Protein AF-A0A933XN45-F1 (afdb_monomer)

Secondary structure (DSSP, 8-state):
------------PPPPPPS-PBPTTSEEEEPPEEEEE--SSGGGPSPEEEEE--EEEESSPPBHHHHHHHHHHH-PPPPTTTTS-GGGT-STTSTTSBP-S--HHHHHHHHHHTT-BPPPHHHHHHHHHTT--S-SBTTBSS--TTTSB-S-SSPPPTT-S---TTS---SSBSSEEEEEEEP-TTGGGG--SBS----S--SSEEEES--TT--TGGGSTT--EEE-TT---TTEEE--EEEPPP-

Structure (mmCIF, N/CA/C/O backbone):
data_AF-A0A933XN45-F1
#
_entry.id   AF-A0A933XN45-F1
#
loop_
_atom_site.group_PDB
_atom_site.id
_atom_site.type_symbol
_atom_site.label_atom_id
_atom_site.label_alt_id
_atom_site.label_comp_id
_atom_site.label_asym_id
_atom_site.label_entity_id
_atom_site.label_seq_id
_atom_site.pdbx_PDB_ins_code
_atom_site.Cartn_x
_atom_site.Cartn_y
_atom_site.Cartn_z
_atom_site.occupancy
_atom_site.B_iso_or_equiv
_atom_site.auth_seq_id
_atom_site.auth_comp_id
_atom_site.auth_asym_id
_atom_site.auth_atom_id
_atom_site.pdbx_PDB_model_num
ATOM 1 N N . MET A 1 1 ? 6.373 -49.291 -51.849 1.00 47.97 1 MET A N 1
ATOM 2 C CA . MET A 1 1 ? 6.870 -48.775 -50.559 1.00 47.97 1 MET A CA 1
ATOM 3 C C . MET A 1 1 ? 7.052 -47.271 -50.688 1.00 47.97 1 MET A C 1
ATOM 5 O O . MET A 1 1 ? 8.116 -46.858 -51.111 1.00 47.97 1 MET A O 1
ATOM 9 N N . VAL A 1 2 ? 6.017 -46.476 -50.400 1.00 35.78 2 VAL A N 1
ATOM 10 C CA . VAL A 1 2 ? 6.142 -45.046 -50.056 1.00 35.78 2 VAL A CA 1
ATOM 11 C C . VAL A 1 2 ? 5.001 -44.717 -49.090 1.00 35.78 2 VAL A C 1
ATOM 13 O O . VAL A 1 2 ? 3.875 -45.170 -49.285 1.00 35.78 2 VAL A O 1
ATOM 16 N N . LEU A 1 3 ? 5.379 -44.044 -48.008 1.00 35.59 3 LEU A N 1
ATOM 17 C CA . LEU A 1 3 ? 4.705 -43.879 -46.725 1.00 35.59 3 LEU A CA 1
ATOM 18 C C . LEU A 1 3 ? 3.414 -43.048 -46.772 1.00 35.59 3 LEU A C 1
ATOM 20 O O . LEU A 1 3 ? 3.329 -42.046 -47.476 1.00 35.59 3 LEU A O 1
ATOM 24 N N . ALA A 1 4 ? 2.472 -43.420 -45.902 1.00 39.50 4 ALA A N 1
ATOM 25 C CA . ALA A 1 4 ? 1.422 -42.542 -45.402 1.00 39.50 4 ALA A CA 1
ATOM 26 C C . ALA A 1 4 ? 2.029 -41.506 -44.438 1.00 39.50 4 ALA A C 1
ATOM 28 O O . ALA A 1 4 ? 2.717 -41.887 -43.491 1.00 39.50 4 ALA A O 1
ATOM 29 N N . LEU A 1 5 ? 1.765 -40.215 -44.660 1.00 41.75 5 LEU A N 1
ATOM 30 C CA . LEU A 1 5 ? 1.941 -39.176 -43.644 1.00 41.75 5 LEU A CA 1
ATOM 31 C C . LEU A 1 5 ? 0.569 -38.818 -43.076 1.00 41.75 5 LEU A C 1
ATOM 33 O O . LEU A 1 5 ? -0.273 -38.243 -43.762 1.00 41.75 5 LEU A O 1
ATOM 37 N N . VAL A 1 6 ? 0.374 -39.170 -41.810 1.00 42.72 6 VAL A N 1
ATOM 38 C CA . VAL A 1 6 ? -0.664 -38.614 -40.946 1.00 42.72 6 VAL A CA 1
ATOM 39 C C . VAL A 1 6 ? -0.036 -37.376 -40.310 1.00 42.72 6 VAL A C 1
ATOM 41 O O . VAL A 1 6 ? 0.941 -37.503 -39.578 1.00 42.72 6 VAL A O 1
ATOM 44 N N . ALA A 1 7 ? -0.524 -36.183 -40.645 1.00 41.03 7 ALA A N 1
ATOM 45 C CA . ALA A 1 7 ? -0.139 -34.962 -39.946 1.00 41.03 7 ALA A CA 1
ATOM 46 C C . ALA A 1 7 ? -1.149 -34.729 -38.820 1.00 41.03 7 ALA A C 1
ATOM 48 O O . ALA A 1 7 ? -2.327 -34.469 -39.067 1.00 41.03 7 ALA A O 1
ATOM 49 N N . GLU A 1 8 ? -0.673 -34.916 -37.594 1.00 39.22 8 GLU A N 1
ATOM 50 C CA . GLU A 1 8 ? -1.413 -34.732 -36.354 1.00 39.22 8 GLU A CA 1
ATOM 51 C C . GLU A 1 8 ? -1.796 -33.263 -36.144 1.00 39.22 8 GLU A C 1
ATOM 53 O O . GLU A 1 8 ? -1.083 -32.335 -36.534 1.00 39.22 8 GLU A O 1
ATOM 58 N N . GLY A 1 9 ? -2.975 -33.080 -35.547 1.00 36.25 9 GLY A N 1
ATOM 59 C CA . GLY A 1 9 ? -3.596 -31.795 -35.278 1.00 36.25 9 GLY A CA 1
ATOM 60 C C . GLY A 1 9 ? -2.736 -30.879 -34.414 1.00 36.25 9 GLY A C 1
ATOM 61 O O . GLY A 1 9 ? -2.150 -31.275 -33.409 1.00 36.25 9 GLY A O 1
ATOM 62 N N . ILE A 1 10 ? -2.721 -29.613 -34.807 1.00 42.31 10 ILE A N 1
ATOM 63 C CA . ILE A 1 10 ? -2.179 -28.509 -34.029 1.00 42.31 10 ILE A CA 1
ATOM 64 C C . ILE A 1 10 ? -3.151 -28.296 -32.863 1.00 42.31 10 ILE A C 1
ATOM 66 O O . ILE A 1 10 ? -4.265 -27.813 -33.065 1.00 42.31 10 ILE A O 1
ATOM 70 N N . SER A 1 11 ? -2.761 -28.729 -31.663 1.00 41.41 11 SER A N 1
ATOM 71 C CA . SER A 1 11 ? -3.516 -28.475 -30.435 1.00 41.41 11 SER A CA 1
ATOM 72 C C . SER A 1 11 ? -3.586 -26.966 -30.203 1.00 41.41 11 SER A C 1
ATOM 74 O O . SER A 1 11 ? -2.558 -26.309 -30.022 1.00 41.41 11 SER A O 1
ATOM 76 N N . SER A 1 12 ? -4.793 -26.405 -30.267 1.00 42.50 12 SER A N 1
ATOM 77 C CA . SER A 1 12 ? -5.061 -25.026 -29.875 1.00 42.50 12 SER A CA 1
ATOM 78 C C . SER A 1 12 ? -4.770 -24.885 -28.386 1.00 42.50 12 SER A C 1
ATOM 80 O O . SER A 1 12 ? -5.439 -25.517 -27.572 1.00 42.50 12 SER A O 1
ATOM 82 N N . ALA A 1 13 ? -3.774 -24.074 -28.035 1.00 45.69 13 ALA A N 1
ATOM 83 C CA . ALA A 1 13 ? -3.577 -23.641 -26.659 1.00 45.69 13 ALA A CA 1
ATOM 84 C C . ALA A 1 13 ? -4.872 -22.995 -26.144 1.00 45.69 13 ALA A C 1
ATOM 86 O O . ALA A 1 13 ? -5.459 -22.155 -26.835 1.00 45.69 13 ALA A O 1
ATOM 87 N N . ASP A 1 14 ? -5.313 -23.411 -24.958 1.00 38.59 14 ASP A N 1
ATOM 88 C CA . ASP A 1 14 ? -6.485 -22.843 -24.301 1.00 38.59 14 ASP A CA 1
ATOM 89 C C . ASP A 1 14 ? -6.323 -21.321 -24.137 1.00 38.59 14 ASP A C 1
ATOM 91 O O . ASP A 1 14 ? -5.230 -20.842 -23.806 1.00 38.59 14 ASP A O 1
ATOM 95 N N . PRO A 1 15 ? -7.385 -20.530 -24.367 1.00 37.66 15 PRO A N 1
ATOM 96 C CA . PRO A 1 15 ? -7.328 -19.096 -24.148 1.00 37.66 15 PRO A CA 1
ATOM 97 C C . PRO A 1 15 ? -7.081 -18.809 -22.663 1.00 37.66 15 PRO A C 1
ATOM 99 O O . PRO A 1 15 ? -7.734 -19.376 -21.786 1.00 37.66 15 PRO A O 1
ATOM 102 N N . ALA A 1 16 ? -6.143 -17.900 -22.386 1.00 44.34 16 ALA A N 1
ATOM 103 C CA . ALA A 1 16 ? -5.908 -17.387 -21.043 1.00 44.34 16 ALA A CA 1
ATOM 104 C C . ALA A 1 16 ? -7.229 -16.871 -20.428 1.00 44.34 16 ALA A C 1
ATOM 106 O O . ALA A 1 16 ? -8.010 -16.215 -21.129 1.00 44.34 16 ALA A O 1
ATOM 107 N N . PRO A 1 17 ? -7.502 -17.145 -19.139 1.00 38.16 17 PRO A N 1
ATOM 108 C CA . PRO A 1 17 ? -8.732 -16.703 -18.494 1.00 38.16 17 PRO A CA 1
ATOM 109 C C . PRO A 1 17 ? -8.836 -15.170 -18.511 1.00 38.16 17 PRO A C 1
ATOM 111 O O . PRO A 1 17 ? -7.877 -14.461 -18.204 1.00 38.16 17 PRO A O 1
ATOM 114 N N . SER A 1 18 ? -10.011 -14.661 -18.890 1.00 37.66 18 SER A N 1
ATOM 115 C CA . SER A 1 18 ? -10.322 -13.227 -18.935 1.00 37.66 18 SER A CA 1
ATOM 116 C C . SER A 1 18 ? -10.196 -12.572 -17.548 1.00 37.66 18 SER A C 1
ATOM 118 O O . SER A 1 18 ? -10.536 -13.209 -16.547 1.00 37.66 18 SER A O 1
ATOM 120 N N . PRO A 1 19 ? -9.737 -11.308 -17.446 1.00 46.94 19 PRO A N 1
ATOM 121 C CA . PRO A 1 19 ? -9.491 -10.690 -16.154 1.00 46.94 19 PRO A CA 1
ATOM 122 C C . PRO A 1 19 ? -10.791 -10.245 -15.468 1.00 46.94 19 PRO A C 1
ATOM 124 O O . PRO A 1 19 ? -11.635 -9.580 -16.062 1.00 46.94 19 PRO A O 1
ATOM 127 N N . SER A 1 20 ? -10.855 -10.551 -14.169 1.00 48.59 20 SER A N 1
ATOM 128 C CA . SER A 1 20 ? -11.618 -9.848 -13.132 1.00 48.59 20 SER A CA 1
ATOM 129 C C . SER A 1 20 ? -13.150 -9.966 -13.173 1.00 48.59 20 SER A C 1
ATOM 131 O O . SER A 1 20 ? -13.871 -9.065 -13.601 1.00 48.59 20 SER A O 1
ATOM 133 N N . THR A 1 21 ? -13.671 -11.049 -12.585 1.00 46.72 21 THR A N 1
ATOM 134 C CA . THR A 1 21 ? -14.994 -10.979 -11.940 1.00 46.72 21 THR A CA 1
ATOM 135 C C . THR A 1 21 ? -14.755 -10.432 -10.536 1.00 46.72 21 THR A C 1
ATOM 137 O O . THR A 1 21 ? -14.016 -11.050 -9.769 1.00 46.72 21 THR A O 1
ATOM 140 N N . ALA A 1 22 ? -15.331 -9.277 -10.193 1.00 52.19 22 ALA A N 1
ATOM 141 C CA . ALA A 1 22 ? -15.337 -8.821 -8.807 1.00 52.19 22 ALA A CA 1
ATOM 142 C C . ALA A 1 22 ? -16.003 -9.910 -7.956 1.00 52.19 22 ALA A C 1
ATOM 144 O O . ALA A 1 22 ? -17.148 -10.288 -8.218 1.00 52.19 22 ALA A O 1
ATOM 145 N N . ALA A 1 23 ? -15.290 -10.434 -6.963 1.00 54.56 23 ALA A N 1
ATOM 146 C CA . ALA A 1 23 ? -15.935 -11.258 -5.959 1.00 54.56 23 ALA A CA 1
ATOM 147 C C . ALA A 1 23 ? -16.938 -10.367 -5.203 1.00 54.56 23 ALA A C 1
ATOM 149 O O . ALA A 1 23 ? -16.703 -9.170 -5.012 1.00 54.56 23 ALA A O 1
ATOM 150 N N . GLY A 1 24 ? -18.081 -10.928 -4.797 1.00 58.34 24 GLY A N 1
ATOM 151 C CA . GLY A 1 24 ? -19.153 -10.186 -4.112 1.00 58.34 24 GLY A CA 1
ATOM 152 C C . GLY A 1 24 ? -18.743 -9.524 -2.784 1.00 58.34 24 GLY A C 1
ATOM 153 O O . GLY A 1 24 ? -19.566 -8.860 -2.166 1.00 58.34 24 GLY A O 1
ATOM 154 N N . ASP A 1 25 ? -17.489 -9.687 -2.356 1.00 79.06 25 ASP A N 1
ATOM 155 C CA . ASP A 1 25 ? -16.874 -9.135 -1.148 1.00 79.06 25 ASP A CA 1
ATOM 156 C C . ASP A 1 25 ? -15.926 -7.943 -1.408 1.00 79.06 25 ASP A C 1
ATOM 158 O O . ASP A 1 25 ? -15.218 -7.510 -0.499 1.00 79.06 25 ASP A O 1
ATOM 162 N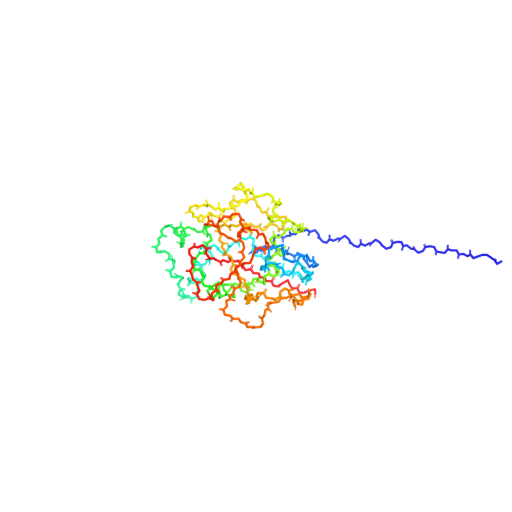 N . GLY A 1 26 ? -15.904 -7.394 -2.629 1.00 91.75 26 GLY A N 1
ATOM 163 C CA . GLY A 1 26 ? -15.104 -6.207 -2.957 1.00 91.75 26 GLY A CA 1
ATOM 164 C C . GLY A 1 26 ? -13.636 -6.492 -3.289 1.00 91.75 26 GLY A C 1
ATOM 165 O O . GLY A 1 26 ? -12.844 -5.550 -3.370 1.00 91.75 26 GLY A O 1
ATOM 166 N N . MET A 1 27 ? -13.277 -7.757 -3.525 1.00 97.12 27 MET A N 1
ATOM 167 C CA . MET A 1 27 ? -11.960 -8.159 -4.021 1.00 97.12 27 MET A CA 1
ATOM 168 C C . MET A 1 27 ? -11.969 -8.423 -5.533 1.00 97.12 27 MET A C 1
ATOM 170 O O . MET A 1 27 ? -13.006 -8.715 -6.135 1.00 97.12 27 MET A O 1
ATOM 174 N N . VAL A 1 28 ? -10.795 -8.352 -6.152 1.00 96.81 28 VAL A N 1
ATOM 175 C CA . VAL A 1 28 ? -10.556 -8.746 -7.547 1.00 96.81 28 VAL A CA 1
ATOM 176 C C . VAL A 1 28 ? -9.603 -9.926 -7.611 1.00 96.81 28 VAL A C 1
ATOM 178 O O . VAL A 1 28 ? -8.654 -10.009 -6.833 1.00 96.81 28 VAL A O 1
ATOM 181 N N . LEU A 1 29 ? -9.869 -10.843 -8.542 1.00 96.88 29 LEU A N 1
ATOM 182 C CA . LEU A 1 29 ? -8.984 -11.963 -8.837 1.00 96.88 29 LEU A CA 1
ATOM 183 C C . LEU A 1 29 ? -7.776 -11.473 -9.641 1.00 96.88 29 LEU A C 1
ATOM 185 O O . LEU A 1 29 ? -7.928 -10.993 -10.765 1.00 96.88 29 LEU A O 1
ATOM 189 N N . ILE A 1 30 ? -6.584 -11.661 -9.084 1.00 97.81 30 ILE A N 1
ATOM 190 C CA . ILE A 1 30 ? -5.313 -11.498 -9.780 1.00 97.81 30 ILE A CA 1
ATOM 191 C C . ILE A 1 30 ? -4.918 -12.866 -10.345 1.00 97.81 30 ILE A C 1
ATOM 193 O O . ILE A 1 30 ? -4.791 -13.827 -9.578 1.00 97.81 30 ILE A O 1
ATOM 197 N N . PRO A 1 31 ? -4.751 -12.997 -11.672 1.00 96.88 31 PRO A N 1
ATOM 198 C CA . PRO A 1 31 ? -4.492 -14.290 -12.290 1.00 96.88 31 PRO A CA 1
ATOM 199 C C . PRO A 1 31 ? -3.123 -14.844 -11.883 1.00 96.88 31 PRO A C 1
ATOM 201 O O . PRO A 1 31 ? -2.155 -14.094 -11.715 1.00 96.88 31 PRO A O 1
ATOM 204 N N . ALA A 1 32 ? -3.028 -16.172 -11.785 1.00 97.81 32 ALA A N 1
ATOM 205 C CA . ALA A 1 32 ? -1.753 -16.864 -11.627 1.00 97.81 32 ALA A CA 1
ATOM 206 C C . ALA A 1 32 ? -0.814 -16.554 -12.803 1.00 97.81 32 ALA A C 1
ATOM 208 O O . ALA A 1 32 ? -1.255 -16.203 -13.898 1.00 97.81 32 ALA A O 1
ATOM 209 N N . GLY A 1 33 ? 0.490 -16.689 -12.585 1.00 97.38 33 GLY A N 1
ATOM 210 C CA . GLY A 1 33 ? 1.485 -16.603 -13.649 1.00 97.38 33 GLY A CA 1
ATOM 211 C C . GLY A 1 33 ? 2.687 -15.727 -13.316 1.00 97.38 33 GLY A C 1
ATOM 212 O O . GLY A 1 33 ? 2.742 -15.119 -12.237 1.00 97.38 33 GLY A O 1
ATOM 213 N N . PRO A 1 34 ? 3.656 -15.680 -14.242 1.00 97.88 34 PRO A N 1
ATOM 214 C CA . PRO A 1 34 ? 4.881 -14.924 -14.070 1.00 97.88 34 PRO A CA 1
ATOM 215 C C . PRO A 1 34 ? 4.635 -13.416 -14.154 1.00 97.88 34 PRO A C 1
ATOM 217 O O . PRO A 1 34 ? 3.718 -12.970 -14.843 1.00 97.88 34 PRO A O 1
ATOM 220 N N . PHE A 1 35 ? 5.501 -12.649 -13.505 1.00 98.06 35 PHE A N 1
ATOM 221 C CA . PHE A 1 35 ? 5.755 -11.259 -13.834 1.00 98.06 35 PHE A CA 1
ATOM 222 C C . PHE A 1 35 ? 7.219 -10.879 -13.566 1.00 98.06 35 PHE A C 1
ATOM 224 O O . PHE A 1 35 ? 7.926 -11.569 -12.822 1.00 98.06 35 PHE A O 1
ATOM 231 N N . LEU A 1 36 ? 7.681 -9.785 -14.169 1.00 97.69 36 LEU A N 1
ATOM 232 C CA . LEU A 1 36 ? 8.973 -9.180 -13.841 1.00 97.69 36 LEU A CA 1
ATOM 233 C C . LEU A 1 36 ? 8.833 -8.218 -12.647 1.00 97.69 36 LEU A C 1
ATOM 235 O O . LEU A 1 36 ? 8.247 -7.140 -12.778 1.00 97.69 36 LEU A O 1
ATOM 239 N N . MET A 1 37 ? 9.386 -8.607 -11.496 1.00 97.94 37 MET A N 1
ATOM 240 C CA . MET A 1 37 ? 9.390 -7.819 -10.261 1.00 97.94 37 MET A CA 1
ATOM 241 C C . MET A 1 37 ? 10.622 -6.916 -10.180 1.00 97.94 37 MET A C 1
ATOM 243 O O . MET A 1 37 ? 11.711 -7.316 -10.595 1.00 97.94 37 MET A O 1
ATOM 247 N N . GLY A 1 38 ? 10.459 -5.722 -9.614 1.00 97.19 38 GLY A N 1
ATOM 248 C CA . GLY A 1 38 ? 11.521 -4.749 -9.380 1.00 97.19 38 GLY A CA 1
ATOM 249 C C . GLY A 1 38 ? 11.645 -3.663 -10.451 1.00 97.19 38 GLY A C 1
ATOM 250 O O . GLY A 1 38 ? 10.791 -3.482 -11.326 1.00 97.19 38 GLY A O 1
ATOM 251 N N . GLY A 1 39 ? 12.729 -2.900 -10.355 1.00 94.69 39 GLY A N 1
ATOM 252 C CA . GLY A 1 39 ? 12.969 -1.691 -11.134 1.00 94.69 39 GLY A CA 1
ATOM 253 C C . GLY A 1 39 ? 14.454 -1.386 -11.293 1.00 94.69 39 GLY A C 1
ATOM 254 O O . GLY A 1 39 ? 15.317 -2.223 -11.029 1.00 94.69 39 GLY A O 1
ATOM 255 N N . ASP A 1 40 ? 14.754 -0.182 -11.774 1.00 90.38 40 ASP A N 1
ATOM 256 C CA . ASP A 1 40 ? 16.120 0.197 -12.157 1.00 90.38 40 ASP A CA 1
ATOM 257 C C . ASP A 1 40 ? 16.838 1.044 -11.101 1.00 90.38 40 ASP A C 1
ATOM 259 O O . ASP A 1 40 ? 17.989 1.422 -11.322 1.00 90.38 40 ASP A O 1
ATOM 263 N N . PHE A 1 41 ? 16.197 1.314 -9.964 1.00 92.06 41 PHE A N 1
ATOM 264 C CA . PHE A 1 41 ? 16.772 2.046 -8.831 1.00 92.06 41 PHE A CA 1
ATOM 265 C C . PHE A 1 41 ? 17.320 1.083 -7.776 1.00 92.06 41 PHE A C 1
ATOM 267 O O . PHE A 1 41 ? 16.878 -0.058 -7.705 1.00 92.06 41 PHE A O 1
ATOM 274 N N . ASP A 1 42 ? 18.279 1.538 -6.968 1.00 88.69 42 ASP A N 1
ATOM 275 C CA . ASP A 1 42 ? 19.128 0.669 -6.137 1.00 88.69 42 ASP A CA 1
ATOM 276 C C . ASP A 1 42 ? 18.349 -0.346 -5.282 1.00 88.69 42 ASP A C 1
ATOM 278 O O . ASP A 1 42 ? 18.616 -1.539 -5.381 1.00 88.69 42 ASP A O 1
ATOM 282 N N . GLU A 1 43 ? 17.333 0.087 -4.531 1.00 91.19 43 GLU A N 1
ATOM 283 C CA . GLU A 1 43 ? 16.540 -0.810 -3.666 1.00 91.19 43 GLU A CA 1
ATOM 284 C C . GLU A 1 43 ? 15.559 -1.713 -4.436 1.00 91.19 43 GLU A C 1
ATOM 286 O O . GLU A 1 43 ? 15.040 -2.692 -3.899 1.00 91.19 43 GLU A O 1
ATOM 291 N N . GLU A 1 44 ? 15.289 -1.389 -5.700 1.00 95.06 44 GLU A N 1
ATOM 292 C CA . GLU A 1 44 ? 14.353 -2.095 -6.583 1.00 95.06 44 GLU A CA 1
ATOM 293 C C . GLU A 1 44 ? 15.055 -3.156 -7.437 1.00 95.06 44 GLU A C 1
ATOM 295 O O . GLU A 1 44 ? 14.401 -3.875 -8.199 1.00 95.06 44 GLU A O 1
ATOM 300 N N . ARG A 1 45 ? 16.387 -3.228 -7.347 1.00 95.62 45 ARG A N 1
ATOM 301 C CA . ARG A 1 45 ? 17.228 -4.136 -8.119 1.00 95.62 45 ARG A CA 1
ATOM 302 C C . ARG A 1 45 ? 17.494 -5.452 -7.375 1.00 95.62 45 ARG A C 1
ATOM 304 O O . ARG A 1 45 ? 17.483 -5.490 -6.149 1.00 95.62 45 ARG A O 1
ATOM 311 N N . PRO A 1 46 ? 17.842 -6.514 -8.120 1.00 96.56 46 PRO A N 1
ATOM 312 C CA . PRO A 1 46 ? 17.679 -6.634 -9.567 1.00 96.56 46 PRO A CA 1
ATOM 313 C C . PRO A 1 46 ? 16.206 -6.821 -9.954 1.00 96.56 46 PRO A C 1
ATOM 315 O O . PRO A 1 46 ? 15.409 -7.375 -9.193 1.00 96.56 46 PRO A O 1
ATOM 318 N N . ARG A 1 47 ? 15.869 -6.440 -11.194 1.00 96.94 47 ARG A N 1
ATOM 319 C CA . ARG A 1 47 ? 14.661 -6.973 -11.831 1.00 96.94 47 ARG A CA 1
ATOM 320 C C . ARG A 1 47 ? 14.788 -8.497 -11.911 1.00 96.94 47 ARG A C 1
ATOM 322 O O . ARG A 1 47 ? 15.795 -8.993 -12.417 1.00 96.94 47 ARG A O 1
ATOM 329 N N . HIS A 1 48 ? 13.794 -9.233 -11.433 1.00 97.38 48 HIS A N 1
ATOM 330 C CA . HIS A 1 48 ? 13.827 -10.696 -11.381 1.00 97.38 48 HIS A CA 1
ATOM 331 C C . HIS A 1 48 ? 12.446 -11.290 -11.665 1.00 97.38 48 HIS A C 1
ATOM 333 O O . HIS A 1 48 ? 11.415 -10.650 -11.459 1.00 97.38 48 HIS A O 1
ATOM 339 N N . ARG A 1 49 ? 12.423 -12.511 -12.204 1.00 97.75 49 ARG A N 1
ATOM 340 C CA . ARG A 1 49 ? 11.175 -13.208 -12.519 1.00 97.75 49 ARG A CA 1
ATOM 341 C C . ARG A 1 49 ? 10.552 -13.749 -11.235 1.00 97.75 49 ARG A C 1
ATOM 343 O O . ARG A 1 49 ? 11.239 -14.400 -10.455 1.00 97.75 49 ARG A O 1
ATOM 350 N N . VAL A 1 50 ? 9.253 -13.522 -11.069 1.00 98.44 50 VAL A N 1
ATOM 351 C CA . VAL A 1 50 ? 8.443 -14.098 -9.994 1.00 98.44 50 VAL A CA 1
ATOM 352 C C . VAL A 1 50 ? 7.195 -14.733 -10.592 1.00 98.44 50 VAL A C 1
ATOM 354 O O . VAL A 1 50 ? 6.539 -14.144 -11.442 1.00 98.44 50 VAL A O 1
ATOM 357 N N . VAL A 1 51 ? 6.842 -15.929 -10.144 1.00 98.56 51 VAL A N 1
ATOM 358 C CA . VAL A 1 51 ? 5.628 -16.666 -10.482 1.00 98.56 51 VAL A CA 1
ATOM 359 C C . VAL A 1 51 ? 4.743 -16.687 -9.246 1.00 98.56 51 VAL A C 1
ATOM 361 O O . VAL A 1 51 ? 5.145 -17.182 -8.195 1.00 98.56 51 VAL A O 1
ATOM 364 N N . LEU A 1 52 ? 3.540 -16.132 -9.378 1.00 98.56 52 LEU A N 1
ATOM 365 C CA . LEU A 1 52 ? 2.546 -16.132 -8.309 1.00 98.56 52 LEU A CA 1
ATOM 366 C C . LEU A 1 52 ? 1.380 -17.038 -8.669 1.00 98.56 52 LEU A C 1
ATOM 368 O O . LEU A 1 52 ? 0.924 -17.024 -9.818 1.00 98.56 52 LEU A O 1
ATOM 372 N N . ASP A 1 53 ? 0.864 -17.752 -7.675 1.00 98.06 53 ASP A N 1
ATOM 373 C CA . ASP A 1 53 ? -0.459 -18.363 -7.759 1.00 98.06 53 ASP A CA 1
ATOM 374 C C . ASP A 1 53 ? -1.543 -17.288 -7.916 1.00 98.06 53 ASP A C 1
ATOM 376 O O . ASP A 1 53 ? -1.302 -16.085 -7.768 1.00 98.06 53 ASP A O 1
ATOM 380 N N . ALA A 1 54 ? -2.759 -17.713 -8.258 1.00 97.75 54 ALA A N 1
ATOM 381 C CA . ALA A 1 54 ? -3.890 -16.800 -8.276 1.00 97.75 54 ALA A CA 1
ATOM 382 C C . ALA A 1 54 ? -4.246 -16.392 -6.840 1.00 97.75 54 ALA A C 1
ATOM 384 O O . ALA A 1 54 ? -4.264 -17.211 -5.918 1.00 97.75 54 ALA A O 1
ATOM 385 N N . PHE A 1 55 ? -4.582 -15.123 -6.652 1.00 98.12 55 PHE A N 1
ATOM 386 C CA . PHE A 1 55 ? -5.012 -14.595 -5.363 1.00 98.12 55 PHE A CA 1
ATOM 387 C C . PHE A 1 55 ? -6.055 -13.502 -5.566 1.00 98.12 55 PHE A C 1
ATOM 389 O O . PHE A 1 55 ? -6.243 -12.983 -6.663 1.00 98.12 55 PHE A O 1
ATOM 396 N N . LEU A 1 56 ? -6.769 -13.171 -4.503 1.00 98.38 56 LEU A N 1
ATOM 397 C CA . LEU A 1 56 ? -7.709 -12.066 -4.451 1.00 98.38 56 LEU A CA 1
ATOM 398 C C . LEU A 1 56 ? -7.057 -10.891 -3.726 1.00 98.38 56 LEU A C 1
ATOM 400 O O . LEU A 1 56 ? -6.396 -11.089 -2.708 1.00 98.38 56 LEU A O 1
ATOM 404 N N . MET A 1 57 ? -7.287 -9.673 -4.201 1.00 98.62 57 MET A N 1
ATOM 405 C CA . MET A 1 57 ? -6.863 -8.447 -3.521 1.00 98.62 57 MET A CA 1
ATOM 406 C C . MET A 1 57 ? -8.021 -7.460 -3.441 1.00 98.62 57 MET A C 1
ATOM 408 O O . MET A 1 57 ? -8.823 -7.364 -4.372 1.00 98.62 57 MET A O 1
ATOM 412 N N . ASP A 1 58 ? -8.123 -6.741 -2.326 1.00 98.62 58 ASP A N 1
ATOM 413 C CA . ASP A 1 58 ? -9.107 -5.676 -2.166 1.00 98.62 58 ASP A CA 1
ATOM 414 C C . ASP A 1 58 ? -8.954 -4.635 -3.282 1.00 98.62 58 ASP A C 1
ATOM 416 O O . ASP A 1 58 ? -7.853 -4.175 -3.607 1.00 98.62 58 ASP A O 1
ATOM 420 N N . ARG A 1 59 ? -10.091 -4.233 -3.862 1.00 98.19 59 ARG A N 1
ATOM 421 C CA . ARG A 1 59 ? -10.122 -3.217 -4.927 1.00 98.19 59 ARG A CA 1
ATOM 422 C C . ARG A 1 59 ? -9.611 -1.860 -4.465 1.00 98.19 59 ARG A C 1
ATOM 424 O O . ARG A 1 59 ? -9.072 -1.112 -5.274 1.00 98.19 59 ARG A O 1
ATOM 431 N N . HIS A 1 60 ? -9.800 -1.561 -3.190 1.00 98.62 60 HIS A N 1
ATOM 432 C CA . HIS A 1 60 ? -9.492 -0.285 -2.570 1.00 98.62 60 HIS A CA 1
ATOM 433 C C . HIS A 1 60 ? -8.641 -0.511 -1.323 1.00 98.62 60 HIS A C 1
ATOM 435 O O . HIS A 1 60 ? -8.635 -1.604 -0.755 1.00 98.62 60 HIS A O 1
ATOM 441 N N . GLU A 1 61 ? -7.994 0.552 -0.868 1.00 98.81 61 GLU A N 1
ATOM 442 C CA . GLU A 1 61 ? -7.468 0.644 0.491 1.00 98.81 61 GLU A CA 1
ATOM 443 C C . GLU A 1 61 ? -8.584 0.364 1.518 1.00 98.81 61 GLU A C 1
ATOM 445 O O . GLU A 1 61 ? -9.773 0.610 1.270 1.00 98.81 61 GLU A O 1
ATOM 450 N N . VAL A 1 62 ? -8.211 -0.125 2.704 1.00 98.38 62 VAL A N 1
ATOM 451 C CA . VAL A 1 62 ? -9.140 -0.266 3.832 1.00 98.38 62 VAL A CA 1
ATOM 452 C C . VAL A 1 62 ? -9.740 1.099 4.141 1.00 98.38 62 VAL A C 1
ATOM 454 O O . VAL A 1 62 ? -9.014 2.042 4.434 1.00 98.38 62 VAL A O 1
ATOM 457 N N . THR A 1 63 ? -11.065 1.216 4.106 1.00 98.62 63 THR A N 1
ATOM 458 C CA . THR A 1 63 ? -11.759 2.477 4.385 1.00 98.62 63 THR A CA 1
ATOM 459 C C . THR A 1 63 ? -11.976 2.690 5.880 1.00 98.62 63 THR A C 1
ATOM 461 O O . THR A 1 63 ? -12.047 1.734 6.660 1.00 98.62 63 THR A O 1
ATOM 464 N N . ASN A 1 64 ? -12.158 3.949 6.292 1.00 98.69 64 ASN A N 1
ATOM 465 C CA . ASN A 1 64 ? -12.562 4.270 7.663 1.00 98.69 64 ASN A CA 1
ATOM 466 C C . ASN A 1 64 ? -13.865 3.564 8.060 1.00 98.69 64 ASN A C 1
ATOM 468 O O . ASN A 1 64 ? -13.976 3.105 9.188 1.00 98.69 64 ASN A O 1
ATOM 472 N N . GLU A 1 65 ? -14.841 3.442 7.158 1.00 98.31 65 GLU A N 1
ATOM 473 C CA . GLU A 1 65 ? -16.091 2.726 7.440 1.00 98.31 65 GLU A CA 1
ATOM 474 C C . GLU A 1 65 ? -15.844 1.261 7.829 1.00 98.31 65 GLU A C 1
ATOM 476 O O . GLU A 1 65 ? -16.336 0.798 8.860 1.00 98.31 65 GLU A O 1
ATOM 481 N N . HIS A 1 66 ? -15.024 0.539 7.058 1.00 97.94 66 HIS A N 1
ATOM 482 C CA . HIS A 1 66 ? -14.705 -0.851 7.375 1.00 97.94 66 HIS A CA 1
ATOM 483 C C . HIS A 1 66 ? -13.871 -0.971 8.654 1.00 97.94 66 HIS A C 1
ATOM 485 O O . HIS A 1 66 ? -14.136 -1.850 9.476 1.00 97.94 66 HIS A O 1
ATOM 491 N N . TYR A 1 67 ? -12.895 -0.081 8.858 1.00 98.38 67 TYR A N 1
ATOM 492 C CA . TYR A 1 67 ? -12.091 -0.084 10.080 1.00 98.38 67 TYR A CA 1
ATOM 493 C C . TYR A 1 67 ? -12.934 0.236 11.323 1.00 98.38 67 TYR A C 1
ATOM 495 O O . TYR A 1 67 ? -12.784 -0.422 12.349 1.00 98.38 67 TYR A O 1
ATOM 503 N N . ALA A 1 68 ? -13.891 1.164 11.230 1.00 98.44 68 ALA A N 1
ATOM 504 C CA . ALA A 1 68 ? -14.832 1.458 12.311 1.00 98.44 68 ALA A CA 1
ATOM 505 C C . ALA A 1 68 ? -15.682 0.229 12.680 1.00 98.44 68 ALA A C 1
ATOM 507 O O . ALA A 1 68 ? -15.869 -0.056 13.863 1.00 98.44 68 ALA A O 1
ATOM 508 N N . ALA A 1 69 ? -16.143 -0.538 11.684 1.00 98.25 69 ALA A N 1
ATOM 509 C CA . ALA A 1 69 ? -16.872 -1.784 11.919 1.00 98.25 69 ALA A CA 1
ATOM 510 C C . ALA A 1 69 ? -16.016 -2.828 12.659 1.00 98.25 69 ALA A C 1
ATOM 512 O O . ALA A 1 69 ? -16.508 -3.476 13.583 1.00 98.25 69 ALA A O 1
ATOM 513 N N . TYR A 1 70 ? -14.730 -2.946 12.313 1.00 98.31 70 TYR A N 1
ATOM 514 C CA . TYR A 1 70 ? -13.773 -3.786 13.040 1.00 98.31 70 TYR A CA 1
ATOM 515 C C . TYR A 1 70 ? -13.619 -3.350 14.502 1.00 98.31 70 TYR A C 1
ATOM 517 O O . TYR A 1 70 ? -13.739 -4.180 15.406 1.00 98.31 70 TYR A O 1
ATOM 525 N N . LEU A 1 71 ? -13.396 -2.055 14.749 1.00 98.31 71 LEU A N 1
ATOM 526 C CA . LEU A 1 71 ? -13.241 -1.519 16.105 1.00 98.31 71 LEU A CA 1
ATOM 527 C C . LEU A 1 71 ? -14.489 -1.781 16.954 1.00 98.31 71 LEU A C 1
ATOM 529 O O . LEU A 1 71 ? -14.380 -2.235 18.092 1.00 98.31 71 LEU A O 1
ATOM 533 N N . LEU A 1 72 ? -15.675 -1.558 16.382 1.00 98.19 72 LEU A N 1
ATOM 534 C CA . LEU A 1 72 ? -16.951 -1.810 17.046 1.00 98.19 72 LEU A CA 1
ATOM 535 C C . LEU A 1 72 ? -17.155 -3.299 17.361 1.00 98.19 72 LEU A C 1
ATOM 537 O O . LEU A 1 72 ? -17.582 -3.636 18.462 1.00 98.19 72 LEU A O 1
ATOM 541 N N . ALA A 1 73 ? -16.858 -4.186 16.408 1.00 98.31 73 ALA A N 1
ATOM 542 C CA . ALA A 1 73 ? -17.093 -5.621 16.553 1.00 98.31 73 ALA A CA 1
ATOM 543 C C . ALA A 1 73 ? -16.123 -6.300 17.531 1.00 98.31 73 ALA A C 1
ATOM 545 O O . ALA A 1 73 ? -16.484 -7.290 18.165 1.00 98.31 73 ALA A O 1
ATOM 546 N N . THR A 1 74 ? -14.892 -5.796 17.640 1.00 98.00 74 THR A N 1
ATOM 547 C CA . THR A 1 74 ? -13.815 -6.456 18.396 1.00 98.00 74 THR A CA 1
ATOM 548 C C . THR A 1 74 ? -13.469 -5.766 19.712 1.00 98.00 74 THR A C 1
ATOM 550 O O . THR A 1 74 ? -12.855 -6.386 20.578 1.00 98.00 74 THR A O 1
ATOM 553 N N . GLY A 1 75 ? -13.823 -4.488 19.874 1.00 97.69 75 GLY A N 1
ATOM 554 C CA . GLY A 1 75 ? -13.347 -3.666 20.987 1.00 97.69 75 GLY A CA 1
ATOM 555 C C . GLY A 1 75 ? -11.841 -3.378 20.934 1.00 97.69 75 GLY A C 1
ATOM 556 O O . GLY A 1 75 ? -11.266 -2.968 21.944 1.00 97.69 75 GLY A O 1
ATOM 557 N N . ALA A 1 76 ? -11.188 -3.608 19.788 1.00 96.44 76 ALA A N 1
ATOM 558 C CA . ALA A 1 76 ? -9.777 -3.298 19.602 1.00 96.44 76 ALA A CA 1
ATOM 559 C C . ALA A 1 76 ? -9.507 -1.795 19.818 1.00 96.44 76 ALA A C 1
ATOM 561 O O . ALA A 1 76 ? -10.353 -0.954 19.495 1.00 96.44 76 ALA A O 1
ATOM 562 N N . PRO A 1 77 ? -8.327 -1.420 20.347 1.00 95.88 77 PRO A N 1
ATOM 563 C CA . PRO A 1 77 ? -7.956 -0.018 20.439 1.00 95.88 77 PRO A CA 1
ATOM 564 C C . PRO A 1 77 ? -7.837 0.578 19.034 1.00 95.88 77 PRO A C 1
ATOM 566 O O . PRO A 1 77 ? -7.226 -0.008 18.142 1.00 95.88 77 PRO A O 1
ATOM 569 N N . ALA A 1 78 ? -8.408 1.764 18.846 1.00 93.38 78 ALA A N 1
ATOM 570 C CA . ALA A 1 78 ? -8.240 2.501 17.605 1.00 93.38 78 ALA A CA 1
ATOM 571 C C . ALA A 1 78 ? -6.784 2.964 17.429 1.00 93.38 78 ALA A C 1
ATOM 573 O O . ALA A 1 78 ? -6.070 3.190 18.413 1.00 93.38 78 ALA A O 1
ATOM 574 N N . SER A 1 79 ? -6.386 3.193 16.172 1.00 93.00 79 SER A N 1
ATOM 575 C CA . SER A 1 79 ? -5.104 3.829 15.856 1.00 93.00 79 SER A CA 1
ATOM 576 C C . SER A 1 79 ? -4.948 5.140 16.626 1.00 93.00 79 SER A C 1
ATOM 578 O O . SER A 1 79 ? -5.921 5.867 16.860 1.00 93.00 79 SER A O 1
ATOM 580 N N . ARG A 1 80 ? -3.706 5.509 16.969 1.00 93.00 80 ARG A N 1
ATOM 581 C CA . ARG A 1 80 ? -3.426 6.763 17.684 1.00 93.00 80 ARG A CA 1
ATOM 582 C C . ARG A 1 80 ? -3.914 7.997 16.938 1.00 93.00 80 ARG A C 1
ATOM 584 O O . ARG A 1 80 ? -4.114 9.017 17.592 1.00 93.00 80 ARG A O 1
ATOM 591 N N . LEU A 1 81 ? -4.086 7.921 15.617 1.00 95.00 81 LEU A N 1
ATOM 592 C CA . LEU A 1 81 ? -4.541 9.036 14.784 1.00 95.00 81 LEU A CA 1
ATOM 593 C C . LEU A 1 81 ? -6.064 9.077 14.588 1.00 95.00 81 LEU A C 1
ATOM 595 O O . LEU A 1 81 ? -6.571 10.111 14.148 1.00 95.00 81 LEU A O 1
ATOM 599 N N . TRP A 1 82 ? -6.787 8.021 14.980 1.00 96.81 82 TRP A N 1
ATOM 600 C CA . TRP A 1 82 ? -8.239 7.908 14.828 1.00 96.81 82 TRP A CA 1
ATOM 601 C C . TRP A 1 82 ? -8.976 9.046 15.540 1.00 96.81 82 TRP A C 1
ATOM 603 O O . TRP A 1 82 ? -8.792 9.257 16.745 1.00 96.81 82 TRP A O 1
ATOM 613 N N . ASN A 1 83 ? -9.803 9.791 14.797 1.00 95.62 83 ASN A N 1
ATOM 614 C CA . ASN A 1 83 ? -10.597 10.918 15.303 1.00 95.62 83 ASN A CA 1
ATOM 615 C C . ASN A 1 83 ? -9.781 11.993 16.054 1.00 95.62 83 ASN A C 1
ATOM 617 O O . ASN A 1 83 ? -10.318 12.724 16.887 1.00 95.62 83 ASN A O 1
ATOM 621 N N . LYS A 1 84 ? -8.470 12.116 15.791 1.00 96.25 84 LYS A N 1
ATOM 622 C CA . LYS A 1 84 ? -7.624 13.128 16.458 1.00 96.25 84 LYS A CA 1
ATOM 623 C C . LYS A 1 84 ? -7.642 14.491 15.783 1.00 96.25 84 LYS A C 1
ATOM 625 O O . LYS A 1 84 ? -7.437 15.502 16.448 1.00 96.25 84 LYS A O 1
ATOM 630 N N . SER A 1 85 ? -7.834 14.529 14.469 1.00 96.12 85 SER A N 1
ATOM 631 C CA . SER A 1 85 ? -7.916 15.764 13.694 1.00 96.12 85 SER A CA 1
ATOM 632 C C . SER A 1 85 ? -8.596 15.498 12.360 1.00 96.12 85 SER A C 1
ATOM 634 O O . SER A 1 85 ? -8.247 14.534 11.678 1.00 96.12 85 SER A O 1
ATOM 636 N N . ASP A 1 86 ? -9.469 16.413 11.935 1.00 94.12 86 ASP A N 1
ATOM 637 C CA . ASP A 1 86 ? -10.060 16.390 10.593 1.00 94.12 86 ASP A CA 1
ATOM 638 C C . ASP A 1 86 ? -8.994 16.372 9.485 1.00 94.12 86 ASP A C 1
ATOM 640 O O . ASP A 1 86 ? -9.230 15.816 8.423 1.00 94.12 86 ASP A O 1
ATOM 644 N N . ARG A 1 87 ? -7.786 16.902 9.734 1.00 94.00 87 ARG A N 1
ATOM 645 C CA . ARG A 1 87 ? -6.675 16.896 8.762 1.00 94.00 87 ARG A CA 1
ATOM 646 C C . ARG A 1 87 ? -6.149 15.503 8.417 1.00 94.00 87 ARG A C 1
ATOM 648 O O . ARG A 1 87 ? -5.378 15.371 7.471 1.00 94.00 87 ARG A O 1
ATOM 655 N N . PHE A 1 88 ? -6.476 14.494 9.218 1.00 94.88 88 PHE A N 1
ATOM 656 C CA . PHE A 1 88 ? -6.090 13.112 8.942 1.00 94.88 88 PHE A CA 1
ATOM 657 C C . PHE A 1 88 ? -7.141 12.376 8.116 1.00 94.88 88 PHE A C 1
ATOM 659 O O . PHE A 1 88 ? -6.863 11.267 7.683 1.00 94.88 88 PHE A O 1
ATOM 666 N N . HIS A 1 89 ? -8.331 12.964 7.927 1.00 97.31 89 HIS A N 1
ATOM 667 C CA . HIS A 1 89 ? -9.482 12.302 7.314 1.00 97.31 89 HIS A CA 1
ATOM 668 C C . HIS A 1 89 ? -9.687 10.874 7.853 1.00 97.31 89 HIS A C 1
ATOM 670 O O . HIS A 1 89 ? -9.968 9.957 7.089 1.00 97.31 89 HIS A O 1
ATOM 676 N N . SER A 1 90 ? -9.488 10.676 9.161 1.00 97.12 90 SER A N 1
ATOM 677 C CA . SER A 1 90 ? -9.666 9.384 9.829 1.00 97.12 90 SER A CA 1
ATOM 678 C C . SER A 1 90 ? -10.928 9.404 10.675 1.00 97.12 90 SER A C 1
ATOM 680 O O . SER A 1 90 ? -11.296 10.453 11.213 1.00 97.12 90 SER A O 1
ATOM 682 N N . GLY A 1 91 ? -11.562 8.246 10.814 1.00 96.62 91 GLY A N 1
ATOM 683 C CA . GLY A 1 91 ? -12.781 8.109 11.595 1.00 96.62 91 GLY A CA 1
ATOM 684 C C . GLY A 1 91 ? -14.072 8.214 10.798 1.00 96.62 91 GLY A C 1
ATOM 685 O O . GLY A 1 91 ? -14.093 8.428 9.584 1.00 96.62 91 GLY A O 1
ATOM 686 N N . GLU A 1 92 ? -15.180 8.066 11.513 1.00 96.50 92 GLU A N 1
ATOM 687 C CA . GLU A 1 92 ? -16.525 7.879 10.967 1.00 96.50 92 GLU A CA 1
ATOM 688 C C . GLU A 1 92 ? -17.030 9.097 10.177 1.00 96.50 92 GLU A C 1
ATOM 690 O O . GLU A 1 92 ? -17.921 8.967 9.341 1.00 96.50 92 GLU A O 1
ATOM 695 N N . LYS A 1 93 ? -16.437 10.280 10.386 1.00 97.62 93 LYS A N 1
ATOM 696 C CA . LYS A 1 93 ? -16.727 11.497 9.609 1.00 97.62 93 LYS A CA 1
ATOM 697 C C . LYS A 1 93 ? -16.246 11.408 8.153 1.00 97.62 93 LYS A C 1
ATOM 699 O O . LYS A 1 93 ? -16.764 12.123 7.297 1.00 97.62 93 LYS A O 1
ATOM 704 N N . PHE A 1 94 ? -15.286 10.531 7.862 1.00 98.31 94 PHE A N 1
ATOM 705 C CA . PHE A 1 94 ? -14.656 10.379 6.549 1.00 98.31 94 PHE A CA 1
ATOM 706 C C . PHE A 1 94 ? -14.784 8.934 6.039 1.00 98.31 94 PHE A C 1
ATOM 708 O O . PHE A 1 94 ? -13.776 8.309 5.709 1.00 98.31 94 PHE A O 1
ATOM 715 N N . PRO A 1 95 ? -16.002 8.369 5.951 1.00 98.31 95 PRO A N 1
ATOM 716 C CA . PRO A 1 95 ? -16.214 6.922 5.842 1.00 98.31 95 PRO A CA 1
ATOM 717 C C . PRO A 1 95 ? -15.555 6.292 4.609 1.00 98.31 95 PRO A C 1
ATOM 719 O O . PRO A 1 95 ? -15.083 5.163 4.681 1.00 98.31 95 PRO A O 1
ATOM 722 N N . ARG A 1 96 ? -15.467 7.040 3.499 1.00 98.44 96 ARG A N 1
ATOM 723 C CA . ARG A 1 96 ? -14.874 6.573 2.235 1.00 98.44 96 ARG A CA 1
ATOM 724 C C . ARG A 1 96 ? -13.398 6.924 2.046 1.00 98.44 96 ARG A C 1
ATOM 726 O O . ARG A 1 96 ? -12.851 6.608 1.000 1.00 98.44 96 ARG A O 1
ATOM 733 N N . HIS A 1 97 ? -12.764 7.604 2.997 1.00 98.81 97 HIS A N 1
ATOM 734 C CA . HIS A 1 97 ? -11.314 7.813 2.960 1.00 98.81 97 HIS A CA 1
ATOM 735 C C . HIS A 1 97 ? -10.591 6.555 3.458 1.00 98.81 97 HIS A C 1
ATOM 737 O O . HIS A 1 97 ? -11.184 5.796 4.238 1.00 98.81 97 HIS A O 1
ATOM 743 N N . PRO A 1 98 ? -9.333 6.328 3.039 1.00 98.75 98 PRO A N 1
ATOM 744 C CA . PRO A 1 98 ? -8.536 5.241 3.584 1.00 98.75 98 PRO A CA 1
ATOM 745 C C . PRO A 1 98 ? -8.340 5.428 5.092 1.00 98.75 98 PRO A C 1
ATOM 747 O O . PRO A 1 98 ? -8.138 6.543 5.582 1.00 98.75 98 PRO A O 1
ATOM 750 N N . ALA A 1 99 ? -8.388 4.325 5.830 1.00 98.50 99 ALA A N 1
ATOM 751 C CA . ALA A 1 99 ? -7.990 4.274 7.222 1.00 98.50 99 ALA A CA 1
ATOM 752 C C . ALA A 1 99 ? -6.474 4.490 7.307 1.00 98.50 99 ALA A C 1
ATOM 754 O O . ALA A 1 99 ? -5.688 3.744 6.724 1.00 98.50 99 ALA A O 1
ATOM 755 N N . VAL A 1 100 ? -6.071 5.528 8.040 1.00 98.38 100 VAL A N 1
ATOM 756 C CA . VAL A 1 100 ? -4.668 5.942 8.171 1.00 98.38 100 VAL A CA 1
ATOM 757 C C . VAL A 1 100 ? -4.153 5.821 9.597 1.00 98.38 100 VAL A C 1
ATOM 759 O O . VAL A 1 100 ? -4.917 5.730 10.558 1.00 98.38 100 VAL A O 1
ATOM 762 N N . GLY A 1 101 ? -2.831 5.881 9.749 1.00 97.62 101 GLY A N 1
ATOM 763 C CA . GLY A 1 101 ? -2.169 5.731 11.038 1.00 97.62 101 GLY A CA 1
ATOM 764 C C . GLY A 1 101 ? -2.166 4.292 11.528 1.00 97.62 101 GLY A C 1
ATOM 765 O O . GLY A 1 101 ? -1.969 4.076 12.722 1.00 97.62 101 GLY A O 1
ATOM 766 N N . LEU A 1 102 ? -2.408 3.325 10.646 1.00 98.25 102 LEU A N 1
ATOM 767 C CA . LEU A 1 102 ? -2.342 1.917 11.002 1.00 98.25 102 LEU A CA 1
ATOM 768 C C . LEU A 1 102 ? -0.872 1.515 11.122 1.00 98.25 102 LEU A C 1
ATOM 770 O O . LEU A 1 102 ? -0.071 1.748 10.216 1.00 98.25 102 LEU A O 1
ATOM 774 N N . SER A 1 103 ? -0.513 0.909 12.246 1.00 98.62 103 SER A N 1
ATOM 775 C CA . SER A 1 103 ? 0.704 0.108 12.331 1.00 98.62 103 SER A CA 1
ATOM 776 C C . SER A 1 103 ? 0.535 -1.169 11.518 1.00 98.62 103 SER A C 1
ATOM 778 O O . SER A 1 103 ? -0.587 -1.583 11.215 1.00 98.62 103 SER A O 1
ATOM 780 N N . TRP A 1 104 ? 1.646 -1.836 11.216 1.00 98.81 104 TRP A N 1
ATOM 781 C CA . TRP A 1 104 ? 1.610 -3.124 10.528 1.00 98.81 104 TRP A CA 1
ATOM 782 C C . TRP A 1 104 ? 0.764 -4.146 11.302 1.00 98.81 104 TRP A C 1
ATOM 784 O O . TRP A 1 104 ? -0.016 -4.889 10.712 1.00 98.81 104 TRP A O 1
ATOM 794 N N . PHE A 1 105 ? 0.850 -4.132 12.638 1.00 98.62 105 PHE A N 1
ATOM 795 C CA . PHE A 1 105 ? 0.061 -5.016 13.500 1.00 98.62 105 PHE A CA 1
ATOM 796 C C . PHE A 1 105 ? -1.444 -4.740 13.417 1.00 98.62 105 PHE A C 1
ATOM 798 O O . PHE A 1 105 ? -2.229 -5.682 13.371 1.00 98.62 105 PHE A O 1
ATOM 805 N N . GLU A 1 106 ? -1.854 -3.469 13.385 1.00 98.56 106 GLU A N 1
ATOM 806 C CA . GLU A 1 106 ? -3.269 -3.089 13.264 1.00 98.56 106 GLU A CA 1
ATOM 807 C C . GLU A 1 106 ? -3.821 -3.424 11.875 1.00 98.56 106 GLU A C 1
ATOM 809 O O . GLU A 1 106 ? -4.911 -3.985 11.778 1.00 98.56 106 GLU A O 1
ATOM 814 N N . ALA A 1 107 ? -3.058 -3.145 10.812 1.00 98.56 107 ALA A N 1
ATOM 815 C CA . ALA A 1 107 ? -3.438 -3.496 9.445 1.00 98.56 107 ALA A CA 1
ATOM 816 C C . ALA A 1 107 ? -3.582 -5.019 9.279 1.00 98.56 107 ALA A C 1
ATOM 818 O O . ALA A 1 107 ? -4.586 -5.499 8.750 1.00 98.56 107 ALA A O 1
ATOM 819 N N . LYS A 1 108 ? -2.624 -5.790 9.809 1.00 98.69 108 LYS A N 1
ATOM 820 C CA . LYS A 1 108 ? -2.676 -7.254 9.800 1.00 98.69 108 LYS A CA 1
ATOM 821 C C . LYS A 1 108 ? -3.868 -7.795 10.585 1.00 98.69 108 LYS A C 1
ATOM 823 O O . LYS A 1 108 ? -4.622 -8.596 10.040 1.00 98.69 108 LYS A O 1
ATOM 828 N N . ALA A 1 109 ? -4.078 -7.329 11.818 1.00 98.62 109 ALA A N 1
ATOM 829 C CA . ALA A 1 109 ? -5.196 -7.769 12.652 1.00 98.62 109 ALA A CA 1
ATOM 830 C C . ALA A 1 109 ? -6.557 -7.468 12.003 1.00 98.62 109 ALA A C 1
ATOM 832 O O . ALA A 1 109 ? -7.463 -8.301 12.050 1.00 98.62 109 ALA A O 1
ATOM 833 N N . PHE A 1 110 ? -6.689 -6.310 11.348 1.00 98.56 110 PHE A N 1
ATOM 834 C CA . PHE A 1 110 ? -7.881 -5.968 10.579 1.00 98.56 110 PHE A CA 1
ATOM 835 C C . PHE A 1 110 ? -8.125 -6.957 9.430 1.00 98.56 110 PHE A C 1
ATOM 837 O O . PHE A 1 110 ? -9.234 -7.478 9.290 1.00 98.56 110 PHE A O 1
ATOM 844 N N . CYS A 1 111 ? -7.100 -7.248 8.622 1.00 98.56 111 CYS A N 1
ATOM 845 C CA . CYS A 1 111 ? -7.243 -8.198 7.521 1.00 98.56 111 CYS A CA 1
ATOM 846 C C . CYS A 1 111 ? -7.578 -9.608 8.030 1.00 98.56 111 CYS A C 1
ATOM 848 O O . CYS A 1 111 ? -8.471 -10.254 7.484 1.00 98.56 111 CYS A O 1
ATOM 850 N N . GLU A 1 112 ? -6.938 -10.065 9.108 1.00 98.44 112 GLU A N 1
ATOM 851 C CA . GLU A 1 112 ? -7.221 -11.367 9.726 1.00 98.44 112 GLU A CA 1
ATOM 852 C C . GLU A 1 112 ? -8.658 -11.457 10.257 1.00 98.44 112 GLU A C 1
ATOM 854 O O . GLU A 1 112 ? -9.320 -12.477 10.061 1.00 98.44 112 GLU A O 1
ATOM 859 N N . TRP A 1 113 ? -9.189 -10.381 10.850 1.00 97.81 113 TRP A N 1
ATOM 860 C CA . TRP A 1 113 ? -10.586 -10.319 11.293 1.00 97.81 113 TRP A CA 1
ATOM 861 C C . TRP A 1 113 ? -11.586 -10.508 10.142 1.00 97.81 113 TRP A C 1
ATOM 863 O O . TRP A 1 113 ? -12.629 -11.134 10.330 1.00 97.81 113 TRP A O 1
ATOM 873 N N . GLN A 1 114 ? -11.255 -10.043 8.934 1.00 95.88 114 GLN A N 1
ATOM 874 C CA . GLN A 1 114 ? -12.071 -10.272 7.736 1.00 95.88 114 GLN A CA 1
ATOM 875 C C . GLN A 1 114 ? -11.882 -11.665 7.107 1.00 95.88 114 GLN A C 1
ATOM 877 O O . GLN A 1 114 ? -12.431 -11.930 6.036 1.00 95.88 114 GLN A O 1
ATOM 882 N N . GLY A 1 115 ? -11.087 -12.553 7.715 1.00 96.00 115 GLY A N 1
ATOM 883 C CA . GLY A 1 115 ? -10.697 -13.825 7.099 1.00 96.00 115 GLY A CA 1
ATOM 884 C C . GLY A 1 115 ? -9.783 -13.640 5.880 1.00 96.00 115 GLY A C 1
ATOM 885 O O . GLY A 1 115 ? -9.808 -14.445 4.947 1.00 96.00 115 GLY A O 1
ATOM 886 N N . LYS A 1 116 ? -9.017 -12.546 5.861 1.00 97.75 116 LYS A N 1
ATOM 887 C CA . LYS A 1 116 ? -8.037 -12.174 4.835 1.00 97.75 116 LYS A CA 1
ATOM 888 C C . LYS A 1 116 ? -6.634 -12.134 5.467 1.00 97.75 116 LYS A C 1
ATOM 890 O O . LYS A 1 116 ? -6.419 -12.611 6.578 1.00 97.75 116 LYS A O 1
ATOM 895 N N . ARG A 1 117 ? -5.663 -11.574 4.750 1.00 98.44 117 ARG A N 1
ATOM 896 C CA . ARG A 1 117 ? -4.288 -11.305 5.201 1.00 98.44 117 ARG A CA 1
ATOM 897 C C . ARG A 1 117 ? -3.761 -10.030 4.543 1.00 98.44 117 ARG A C 1
ATOM 899 O O . ARG A 1 117 ? -4.419 -9.491 3.655 1.00 98.44 117 ARG A O 1
ATOM 906 N N . LEU A 1 118 ? -2.584 -9.559 4.940 1.00 98.81 118 LEU A N 1
ATOM 907 C CA . LEU A 1 118 ? -1.850 -8.603 4.110 1.00 98.81 118 LEU A CA 1
ATOM 908 C C . LEU A 1 118 ? -1.357 -9.302 2.822 1.00 98.81 118 LEU A C 1
ATOM 910 O O . LEU A 1 118 ? -1.113 -10.518 2.836 1.00 98.81 118 LEU A O 1
ATOM 914 N N . PRO A 1 119 ? -1.241 -8.578 1.695 1.00 98.88 119 PRO A N 1
ATOM 915 C CA . PRO A 1 119 ? -0.562 -9.100 0.514 1.00 98.88 119 PRO A CA 1
ATOM 916 C C . PRO A 1 119 ? 0.931 -9.279 0.788 1.00 98.88 119 PRO A C 1
ATOM 918 O O . PRO A 1 119 ? 1.492 -8.564 1.619 1.00 98.88 119 PRO A O 1
ATOM 921 N N . THR A 1 120 ? 1.589 -10.183 0.064 1.00 98.88 120 THR A N 1
ATOM 922 C CA . THR A 1 120 ? 3.053 -10.124 -0.028 1.00 98.88 120 THR A CA 1
ATOM 923 C C . THR A 1 120 ? 3.477 -8.924 -0.874 1.00 98.88 120 THR A C 1
ATOM 925 O O . THR A 1 120 ? 2.695 -8.368 -1.651 1.00 98.88 120 THR A O 1
ATOM 928 N N . GLU A 1 121 ? 4.737 -8.521 -0.760 1.00 98.88 121 GLU A N 1
ATOM 929 C CA . GLU A 1 121 ? 5.319 -7.468 -1.584 1.00 98.88 121 GLU A CA 1
ATOM 930 C C . GLU A 1 121 ? 5.184 -7.792 -3.078 1.00 98.88 121 GLU A C 1
ATOM 932 O O . GLU A 1 121 ? 4.818 -6.931 -3.882 1.00 98.88 121 GLU A O 1
ATOM 937 N N . ALA A 1 122 ? 5.441 -9.048 -3.445 1.00 98.81 122 ALA A N 1
ATOM 938 C CA . ALA A 1 122 ? 5.339 -9.506 -4.823 1.00 98.81 122 ALA A CA 1
ATOM 939 C C . ALA A 1 122 ? 3.894 -9.495 -5.334 1.00 98.81 122 ALA A C 1
ATOM 941 O O . ALA A 1 122 ? 3.640 -9.066 -6.461 1.00 98.81 122 ALA A O 1
ATOM 942 N N . GLU A 1 123 ? 2.937 -9.934 -4.511 1.00 98.88 123 GLU A N 1
ATOM 943 C CA . GLU A 1 123 ? 1.511 -9.865 -4.841 1.00 98.88 123 GLU A CA 1
ATOM 944 C C . GLU A 1 123 ? 1.066 -8.425 -5.072 1.00 98.88 123 GLU A C 1
ATOM 946 O O . GLU A 1 123 ? 0.402 -8.137 -6.071 1.00 98.88 123 GLU A O 1
ATOM 951 N N . TRP A 1 124 ? 1.468 -7.515 -4.184 1.00 98.88 124 TRP A N 1
ATOM 952 C CA . TRP A 1 124 ? 1.148 -6.101 -4.307 1.00 98.88 124 TRP A CA 1
ATOM 953 C C . TRP A 1 124 ? 1.691 -5.518 -5.615 1.00 98.88 124 TRP A C 1
ATOM 955 O O . TRP A 1 124 ? 0.945 -4.887 -6.362 1.00 98.88 124 TRP A O 1
ATOM 965 N N . GLU A 1 125 ? 2.961 -5.774 -5.951 1.00 98.81 125 GLU A N 1
ATOM 966 C CA . GLU A 1 125 ? 3.562 -5.221 -7.169 1.00 98.81 125 GLU A CA 1
ATOM 967 C C . GLU A 1 125 ? 2.920 -5.790 -8.442 1.00 98.81 125 GLU A C 1
ATOM 969 O O . GLU A 1 125 ? 2.596 -5.031 -9.361 1.00 98.81 125 GLU A O 1
ATOM 974 N N . LYS A 1 126 ? 2.664 -7.104 -8.496 1.00 98.62 126 LYS A N 1
ATOM 975 C CA . LYS A 1 126 ? 1.953 -7.719 -9.627 1.00 98.62 126 LYS A CA 1
ATOM 976 C C . LYS A 1 126 ? 0.561 -7.115 -9.799 1.00 98.62 126 LYS A C 1
ATOM 978 O O . LYS A 1 126 ? 0.153 -6.825 -10.927 1.00 98.62 126 LYS A O 1
ATOM 983 N N . ALA A 1 127 ? -0.161 -6.922 -8.695 1.00 98.62 127 ALA A N 1
ATOM 984 C CA . ALA A 1 127 ? -1.483 -6.316 -8.713 1.00 98.62 127 ALA A CA 1
ATOM 985 C C . ALA A 1 127 ? -1.425 -4.857 -9.184 1.00 98.62 127 ALA A C 1
ATOM 987 O O . ALA A 1 127 ? -2.222 -4.474 -10.039 1.00 98.62 127 ALA A O 1
ATOM 988 N N . ALA A 1 128 ? -0.451 -4.070 -8.712 1.00 98.62 128 ALA A N 1
ATOM 989 C CA . ALA A 1 128 ? -0.258 -2.669 -9.087 1.00 98.62 128 ALA A CA 1
ATOM 990 C C . ALA A 1 128 ? 0.040 -2.497 -10.583 1.00 98.62 128 ALA A C 1
ATOM 992 O O . ALA A 1 128 ? -0.522 -1.611 -11.231 1.00 98.62 128 ALA A O 1
ATOM 993 N N . ARG A 1 129 ? 0.860 -3.391 -11.151 1.00 98.31 129 ARG A N 1
ATOM 994 C CA . ARG A 1 129 ? 1.203 -3.425 -12.582 1.00 98.31 129 ARG A CA 1
ATOM 995 C C . ARG A 1 129 ? 0.001 -3.659 -13.501 1.00 98.31 129 ARG A C 1
ATOM 997 O O . ARG A 1 129 ? 0.056 -3.283 -14.669 1.00 98.31 129 ARG A O 1
ATOM 1004 N N . GLY A 1 130 ? -1.083 -4.265 -13.007 1.00 96.56 130 GLY A N 1
ATOM 1005 C CA . GLY A 1 130 ? -2.326 -4.409 -13.772 1.00 96.56 130 GLY A CA 1
ATOM 1006 C C . GLY A 1 130 ? -2.137 -5.154 -15.097 1.00 96.56 130 GLY A C 1
ATOM 1007 O O . GLY A 1 130 ? -2.633 -4.710 -16.122 1.00 96.56 130 GLY A O 1
ATOM 1008 N N . GLY A 1 131 ? -1.327 -6.215 -15.119 1.00 93.25 131 GLY A N 1
ATOM 1009 C CA . GLY A 1 131 ? -1.058 -6.995 -16.337 1.00 93.25 131 GLY A CA 1
ATOM 1010 C C . GLY A 1 131 ? -0.138 -6.318 -17.359 1.00 93.25 131 GLY A C 1
ATOM 1011 O O . GLY A 1 131 ? 0.062 -6.860 -18.444 1.00 93.25 131 GLY A O 1
ATOM 1012 N N . ARG A 1 132 ? 0.446 -5.159 -17.027 1.00 89.38 132 ARG A N 1
ATOM 1013 C CA . ARG A 1 132 ? 1.413 -4.458 -17.875 1.00 89.38 132 ARG A CA 1
ATOM 1014 C C . ARG A 1 132 ? 2.788 -4.422 -17.221 1.00 89.38 132 ARG A C 1
ATOM 1016 O O . ARG A 1 132 ? 2.960 -3.899 -16.123 1.00 89.38 132 ARG A O 1
ATOM 1023 N N . GLU A 1 133 ? 3.786 -4.949 -17.914 1.00 86.75 133 GLU A N 1
ATOM 1024 C CA . GLU A 1 133 ? 5.168 -4.935 -17.440 1.00 86.75 133 GLU A CA 1
ATOM 1025 C C . GLU A 1 133 ? 5.951 -3.742 -17.982 1.00 86.75 133 GLU A C 1
ATOM 1027 O O . GLU A 1 133 ? 5.606 -3.155 -19.003 1.00 86.75 133 GLU A O 1
ATOM 1032 N N . GLY A 1 134 ? 7.033 -3.390 -17.288 1.00 84.81 134 GLY A N 1
ATOM 1033 C CA . GLY A 1 134 ? 7.981 -2.374 -17.744 1.00 84.81 134 GLY A CA 1
ATOM 1034 C C . GLY A 1 134 ? 7.602 -0.931 -17.423 1.00 84.81 134 GLY A C 1
ATOM 1035 O O . GLY A 1 134 ? 8.504 -0.102 -17.408 1.00 84.81 134 GLY A O 1
ATOM 1036 N N . PHE A 1 135 ? 6.338 -0.650 -17.092 1.00 94.50 135 PHE A N 1
ATOM 1037 C CA . PHE A 1 135 ? 5.898 0.707 -16.773 1.00 94.50 135 PHE A CA 1
ATOM 1038 C C . PHE A 1 135 ? 6.244 1.157 -15.351 1.00 94.50 135 PHE A C 1
ATOM 1040 O O . PHE A 1 135 ? 6.205 0.364 -14.404 1.00 94.50 135 PHE A O 1
ATOM 1047 N N . ALA A 1 136 ? 6.534 2.452 -15.204 1.00 96.06 136 ALA A N 1
ATOM 1048 C CA . ALA A 1 136 ? 6.798 3.093 -13.916 1.00 96.06 136 ALA A CA 1
ATOM 1049 C C . ALA A 1 136 ? 5.542 3.269 -13.041 1.00 96.06 136 ALA A C 1
ATOM 1051 O O . ALA A 1 136 ? 5.651 3.211 -11.818 1.00 96.06 136 ALA A O 1
ATOM 1052 N N . PHE A 1 137 ? 4.363 3.457 -13.638 1.00 97.94 137 PHE A N 1
ATOM 1053 C CA . PHE A 1 137 ? 3.076 3.653 -12.959 1.00 97.94 137 PHE A CA 1
ATOM 1054 C C . PHE A 1 137 ? 2.047 2.621 -13.436 1.00 97.94 137 PHE A C 1
ATOM 1056 O O . PHE A 1 137 ? 2.204 2.067 -14.530 1.00 97.94 137 PHE A O 1
ATOM 1063 N N . PRO A 1 138 ? 0.943 2.401 -12.691 1.00 97.19 138 PRO A N 1
ATOM 1064 C CA . PRO A 1 138 ? -0.109 1.470 -13.092 1.00 97.19 138 PRO A CA 1
ATOM 1065 C C . PRO A 1 138 ? -0.664 1.743 -14.488 1.00 97.19 138 PRO A C 1
ATOM 1067 O O . PRO A 1 138 ? -1.209 0.833 -15.099 1.00 97.19 138 PRO A O 1
ATOM 1070 N N . TRP A 1 139 ? -0.531 2.977 -14.991 1.00 95.88 139 TRP A N 1
ATOM 1071 C CA . TRP A 1 139 ? -1.085 3.463 -16.254 1.00 95.88 139 TRP A CA 1
ATOM 1072 C C . TRP A 1 139 ? -0.060 3.802 -17.349 1.00 95.88 139 TRP A C 1
ATOM 1074 O O . TRP A 1 139 ? -0.470 4.261 -18.417 1.00 95.88 139 TRP A O 1
ATOM 1084 N N . GLY A 1 140 ? 1.244 3.638 -17.108 1.00 96.00 140 GLY A N 1
ATOM 1085 C CA . GLY A 1 140 ? 2.296 3.992 -18.070 1.00 96.00 140 GLY A CA 1
ATOM 1086 C C . GLY A 1 140 ? 3.560 4.553 -17.415 1.00 96.00 140 GLY A C 1
ATOM 1087 O O . GLY A 1 140 ? 3.720 4.478 -16.204 1.00 96.00 140 GLY A O 1
ATOM 1088 N N . ASP A 1 141 ? 4.462 5.131 -18.210 1.00 95.81 141 ASP A N 1
ATOM 1089 C CA . ASP A 1 141 ? 5.753 5.647 -17.714 1.00 95.81 141 ASP A CA 1
ATOM 1090 C C . ASP A 1 141 ? 5.735 7.108 -17.266 1.00 95.81 141 ASP A C 1
ATOM 1092 O O . ASP A 1 141 ? 6.615 7.548 -16.527 1.00 95.81 141 ASP A O 1
ATOM 1096 N N . THR A 1 142 ? 4.748 7.882 -17.713 1.00 96.81 142 THR A N 1
ATOM 1097 C CA . THR A 1 142 ? 4.671 9.311 -17.403 1.00 96.81 142 THR A CA 1
ATOM 1098 C C . THR A 1 142 ? 3.824 9.542 -16.148 1.00 96.81 142 THR A C 1
ATOM 1100 O O . THR A 1 142 ? 2.699 9.031 -16.078 1.00 96.81 142 THR A O 1
ATOM 1103 N N . PRO A 1 143 ? 4.325 10.313 -15.162 1.00 96.94 143 PRO A N 1
ATOM 1104 C CA . PRO A 1 143 ? 3.531 10.692 -14.000 1.00 96.94 143 PRO A CA 1
ATOM 1105 C C . PRO A 1 143 ? 2.335 11.550 -14.419 1.00 96.94 143 PRO A C 1
ATOM 1107 O O . PRO A 1 143 ? 2.454 12.407 -15.294 1.00 96.94 143 PRO A O 1
ATOM 1110 N N . ASP A 1 144 ? 1.187 11.321 -13.783 1.00 97.75 144 ASP A N 1
ATOM 1111 C CA . ASP A 1 144 ? -0.069 11.984 -14.127 1.00 97.75 144 ASP A CA 1
ATOM 1112 C C . ASP A 1 144 ? -0.936 12.205 -12.875 1.00 97.75 144 ASP A C 1
ATOM 1114 O O . ASP A 1 144 ? -1.500 11.260 -12.318 1.00 97.75 144 ASP A O 1
ATOM 1118 N N . HIS A 1 145 ? -1.067 13.462 -12.437 1.00 96.62 145 HIS A N 1
ATOM 1119 C CA . HIS A 1 145 ? -1.919 13.832 -11.295 1.00 96.62 145 HIS A CA 1
ATOM 1120 C C . HIS A 1 145 ? -3.419 13.648 -11.578 1.00 96.62 145 HIS A C 1
ATOM 1122 O O . HIS A 1 145 ? -4.221 13.678 -10.650 1.00 96.62 145 HIS A O 1
ATOM 1128 N N . ALA A 1 146 ? -3.831 13.436 -12.833 1.00 97.38 146 ALA A N 1
ATOM 1129 C CA . ALA A 1 146 ? -5.209 13.074 -13.159 1.00 97.38 146 ALA A CA 1
ATOM 1130 C C . ALA A 1 146 ? -5.507 11.582 -12.918 1.00 97.38 146 ALA A C 1
ATOM 1132 O O . ALA A 1 146 ? -6.629 11.137 -13.174 1.00 97.38 146 ALA A O 1
ATOM 1133 N N . ARG A 1 147 ? -4.519 10.799 -12.460 1.00 97.88 147 ARG A N 1
ATOM 1134 C CA . ARG A 1 147 ? -4.639 9.347 -12.252 1.00 97.88 147 ARG A CA 1
ATOM 1135 C C . ARG A 1 147 ? -4.287 8.864 -10.849 1.00 97.88 147 ARG A C 1
ATOM 1137 O O . ARG A 1 147 ? -4.534 7.699 -10.555 1.00 97.88 147 ARG A O 1
ATOM 1144 N N . ALA A 1 148 ? -3.747 9.728 -9.996 1.00 98.25 148 ALA A N 1
ATOM 1145 C CA . ALA A 1 148 ? -3.373 9.382 -8.631 1.00 98.25 148 ALA A CA 1
ATOM 1146 C C . ALA A 1 148 ? -3.290 10.614 -7.725 1.00 98.25 148 ALA A C 1
ATOM 1148 O O . ALA A 1 148 ? -3.070 11.734 -8.182 1.00 98.25 148 ALA A O 1
ATOM 1149 N N . ASN A 1 149 ? -3.415 10.388 -6.415 1.00 98.50 149 ASN A N 1
ATOM 1150 C CA . ASN A 1 149 ? -3.245 11.421 -5.395 1.00 98.50 149 ASN A CA 1
ATOM 1151 C C . ASN A 1 149 ? -1.802 11.432 -4.870 1.00 98.50 149 ASN A C 1
ATOM 1153 O O . ASN A 1 149 ? -1.488 10.709 -3.931 1.00 98.50 149 ASN A O 1
ATOM 1157 N N . PHE A 1 150 ? -0.935 12.257 -5.444 1.00 97.88 150 PHE A N 1
ATOM 1158 C CA . PHE A 1 150 ? 0.417 12.524 -4.942 1.00 97.88 150 PHE A CA 1
ATOM 1159 C C . PHE A 1 150 ? 0.702 14.028 -5.011 1.00 97.88 150 PHE A C 1
ATOM 1161 O O . PHE A 1 150 ? 0.058 14.740 -5.786 1.00 97.88 150 PHE A O 1
ATOM 1168 N N . GLU A 1 151 ? 1.602 14.523 -4.157 1.00 97.62 151 GLU A N 1
ATOM 1169 C CA . GLU A 1 151 ? 1.822 15.964 -3.912 1.00 97.62 151 GLU A CA 1
ATOM 1170 C C . GLU A 1 151 ? 0.528 16.739 -3.552 1.00 97.62 151 GLU A C 1
ATOM 1172 O O . GLU A 1 151 ? 0.354 17.921 -3.856 1.00 97.62 151 GLU A O 1
ATOM 1177 N N . GLY A 1 152 ? -0.403 16.057 -2.884 1.00 95.94 152 GLY A N 1
ATOM 1178 C CA . GLY A 1 152 ? -1.693 16.560 -2.430 1.00 95.94 152 GLY A CA 1
ATOM 1179 C C . GLY A 1 152 ? -1.679 17.138 -1.009 1.00 95.94 152 GLY A C 1
ATOM 1180 O O . GLY A 1 152 ? -0.666 17.203 -0.315 1.00 95.94 152 GLY A O 1
ATOM 1181 N N . GLN A 1 153 ? -2.857 17.562 -0.542 1.00 94.81 153 GLN A N 1
ATOM 1182 C CA . GLN A 1 153 ? -3.041 18.181 0.785 1.00 94.81 153 GLN A CA 1
ATOM 1183 C C . GLN A 1 153 ? -3.608 17.221 1.846 1.00 94.81 153 GLN A C 1
ATOM 1185 O O . GLN A 1 153 ? -3.617 17.535 3.037 1.00 94.81 153 GLN A O 1
ATOM 1190 N N . GLY A 1 154 ? -4.075 16.048 1.427 1.00 97.06 154 GLY A N 1
ATOM 1191 C CA . GLY A 1 154 ? -4.709 15.042 2.270 1.00 97.06 154 GLY A CA 1
ATOM 1192 C C . GLY A 1 154 ? -5.071 13.810 1.451 1.00 97.06 154 GLY A C 1
ATOM 1193 O O . GLY A 1 154 ? -4.937 13.807 0.226 1.00 97.06 154 GLY A O 1
ATOM 1194 N N . THR A 1 155 ? -5.569 12.778 2.125 1.00 98.50 155 THR A N 1
ATOM 1195 C CA . THR A 1 155 ? -6.171 11.634 1.434 1.00 98.50 155 THR A CA 1
ATOM 1196 C C . THR A 1 155 ? -7.424 12.075 0.683 1.00 98.50 155 THR A C 1
ATOM 1198 O O . THR A 1 155 ? -8.139 12.983 1.126 1.00 98.50 155 THR A O 1
ATOM 1201 N N . LEU A 1 156 ? -7.710 11.408 -0.426 1.00 98.62 156 LEU A N 1
ATOM 1202 C CA . LEU A 1 156 ? -8.989 11.479 -1.121 1.00 98.62 156 LEU A CA 1
ATOM 1203 C C . LEU A 1 156 ? -9.824 10.236 -0.776 1.00 98.62 156 LEU A C 1
ATOM 1205 O O . LEU A 1 156 ? -9.274 9.250 -0.272 1.00 98.62 156 LEU A O 1
ATOM 1209 N N . PRO A 1 157 ? -11.148 10.260 -1.021 1.00 98.75 157 PRO A N 1
ATOM 1210 C CA . PRO A 1 157 ? -11.946 9.045 -0.977 1.00 98.75 157 PRO A CA 1
ATOM 1211 C C . PRO A 1 157 ? -11.337 7.962 -1.873 1.00 98.75 157 PRO A C 1
ATOM 1213 O O . PRO A 1 157 ? -10.878 8.270 -2.975 1.00 98.75 157 PRO A O 1
ATOM 1216 N N . VAL A 1 158 ? -11.359 6.709 -1.427 1.00 98.75 158 VAL A N 1
ATOM 1217 C CA . VAL A 1 158 ? -10.879 5.584 -2.237 1.00 98.75 158 VAL A CA 1
ATOM 1218 C C . VAL A 1 158 ? -11.642 5.522 -3.563 1.00 98.75 158 VAL A C 1
ATOM 1220 O O . VAL A 1 158 ? -12.841 5.818 -3.618 1.00 98.75 158 VAL A O 1
ATOM 1223 N N . GLY A 1 159 ? -10.950 5.161 -4.638 1.00 98.06 159 GLY A N 1
ATOM 1224 C CA . GLY A 1 159 ? -11.514 5.099 -5.981 1.00 98.06 159 GLY A CA 1
ATOM 1225 C C . GLY A 1 159 ? -11.824 6.466 -6.591 1.00 98.06 159 GLY A C 1
ATOM 1226 O O . GLY A 1 159 ? -12.717 6.574 -7.431 1.00 98.06 159 GLY A O 1
ATOM 1227 N N . SER A 1 160 ? -11.116 7.522 -6.172 1.00 98.31 160 SER A N 1
ATOM 1228 C CA . SER A 1 160 ? -11.261 8.862 -6.771 1.00 98.31 160 SER A CA 1
ATOM 1229 C C . SER A 1 160 ? -10.741 8.935 -8.211 1.00 98.31 160 SER A C 1
ATOM 1231 O O . SER A 1 160 ? -11.171 9.803 -8.970 1.00 98.31 160 SER A O 1
ATOM 1233 N N . TYR A 1 161 ? -9.843 8.024 -8.591 1.00 98.00 161 TYR A N 1
ATOM 1234 C CA . TYR A 1 161 ? -9.287 7.906 -9.940 1.00 98.00 161 TYR A CA 1
ATOM 1235 C C . TYR A 1 161 ? -9.704 6.593 -10.610 1.00 98.00 161 TYR A C 1
ATOM 1237 O O . TYR A 1 161 ? -10.313 5.726 -9.990 1.00 98.00 161 TYR A O 1
ATOM 1245 N N . ALA A 1 162 ? -9.404 6.446 -11.901 1.00 97.62 162 ALA A N 1
ATOM 1246 C CA . ALA A 1 162 ? -9.687 5.211 -12.626 1.00 97.62 162 ALA A CA 1
ATOM 1247 C C . ALA A 1 162 ? -8.838 4.037 -12.090 1.00 97.62 162 ALA A C 1
ATOM 1249 O O . ALA A 1 162 ? -7.678 4.247 -11.724 1.00 97.62 162 ALA A O 1
ATOM 1250 N N . PRO A 1 163 ? -9.372 2.803 -12.077 1.00 98.12 163 PRO A N 1
ATOM 1251 C CA . PRO A 1 163 ? -8.597 1.640 -11.671 1.00 98.12 163 PRO A CA 1
ATOM 1252 C C . PRO A 1 163 ? -7.584 1.237 -12.753 1.00 98.12 163 PRO A C 1
ATOM 1254 O O . PRO A 1 163 ? -7.702 1.629 -13.916 1.00 98.12 163 PRO A O 1
ATOM 1257 N N . ASN A 1 164 ? -6.616 0.394 -12.390 1.00 97.50 164 ASN A N 1
ATOM 1258 C CA . ASN A 1 164 ? -5.775 -0.302 -13.366 1.00 97.50 164 ASN A CA 1
ATOM 1259 C C . ASN A 1 164 ? -6.544 -1.440 -14.078 1.00 97.50 164 ASN A C 1
ATOM 1261 O O . ASN A 1 164 ? -7.709 -1.700 -13.776 1.00 97.50 164 ASN A O 1
ATOM 1265 N N . GLU A 1 165 ? -5.897 -2.155 -15.004 1.00 96.69 165 GLU A N 1
ATOM 1266 C CA . GLU A 1 165 ? -6.569 -3.178 -15.834 1.00 96.69 165 GLU A CA 1
ATOM 1267 C C . GLU A 1 165 ? -7.076 -4.400 -15.042 1.00 96.69 165 GLU A C 1
ATOM 1269 O O . GLU A 1 165 ? -7.915 -5.151 -15.533 1.00 96.69 165 GLU A O 1
ATOM 1274 N N . TYR A 1 166 ? -6.602 -4.613 -13.809 1.00 97.12 166 TYR A N 1
ATOM 1275 C CA . TYR A 1 166 ? -7.138 -5.648 -12.915 1.00 97.12 166 TYR A CA 1
ATOM 1276 C C . TYR A 1 166 ? -8.333 -5.161 -12.081 1.00 97.12 166 TYR A C 1
ATOM 1278 O O . TYR A 1 166 ? -9.010 -5.964 -11.434 1.00 97.12 166 TYR A O 1
ATOM 1286 N N . GLY A 1 167 ? -8.642 -3.863 -12.122 1.00 97.50 167 GLY A N 1
ATOM 1287 C CA . GLY A 1 167 ? -9.757 -3.266 -11.394 1.00 97.50 167 GLY A CA 1
ATOM 1288 C C . GLY A 1 167 ? -9.405 -2.774 -9.987 1.00 97.50 167 GLY A C 1
ATOM 1289 O O . GLY A 1 167 ? -10.332 -2.579 -9.191 1.00 97.50 167 GLY A O 1
ATOM 1290 N N . LEU A 1 168 ? -8.111 -2.586 -9.684 1.00 98.50 168 LEU A N 1
ATOM 1291 C CA . LEU A 1 168 ? -7.632 -2.001 -8.427 1.00 98.50 168 LEU A CA 1
ATOM 1292 C C . LEU A 1 168 ? -7.450 -0.495 -8.558 1.00 98.50 168 LEU A C 1
ATOM 1294 O O . LEU A 1 168 ? -6.909 -0.002 -9.548 1.00 98.50 168 LEU A O 1
ATOM 1298 N N . PHE A 1 169 ? -7.867 0.210 -7.520 1.00 98.69 169 PHE A N 1
ATOM 1299 C CA . PHE A 1 169 ? -7.779 1.653 -7.390 1.00 98.69 169 PHE A CA 1
ATOM 1300 C C . PHE A 1 169 ? -6.602 2.049 -6.509 1.00 98.69 169 PHE A C 1
ATOM 1302 O O . PHE A 1 169 ? -6.193 1.276 -5.641 1.00 98.69 169 PHE A O 1
ATOM 1309 N N . ASP A 1 170 ? -6.099 3.263 -6.731 1.00 98.56 170 ASP A N 1
ATOM 1310 C CA . ASP A 1 170 ? -5.147 3.939 -5.842 1.00 98.56 170 ASP A CA 1
ATOM 1311 C C . ASP A 1 170 ? -3.861 3.130 -5.578 1.0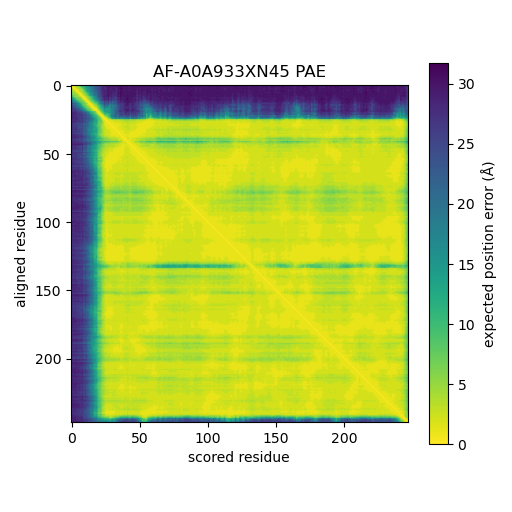0 98.56 170 ASP A C 1
ATOM 1313 O O . ASP A 1 170 ? -3.246 3.238 -4.531 1.00 98.56 170 ASP A O 1
ATOM 1317 N N . MET A 1 171 ? -3.419 2.319 -6.550 1.00 98.56 171 MET A N 1
ATOM 1318 C CA . MET A 1 171 ? -2.156 1.562 -6.452 1.00 98.56 171 MET A CA 1
ATOM 1319 C C . MET A 1 171 ? -0.906 2.459 -6.552 1.00 98.56 171 MET A C 1
ATOM 1321 O O . MET A 1 171 ? 0.211 1.978 -6.405 1.00 98.56 171 MET A O 1
ATOM 1325 N N . SER A 1 172 ? -1.089 3.746 -6.845 1.00 98.44 172 SER A N 1
ATOM 1326 C CA . SER A 1 172 ? -0.073 4.792 -6.741 1.00 98.44 172 SER A CA 1
ATOM 1327 C C . SER A 1 172 ? -0.694 5.977 -6.010 1.00 98.44 172 SER A C 1
ATOM 1329 O O . SER A 1 172 ? -1.741 6.477 -6.429 1.00 98.44 172 SER A O 1
ATOM 1331 N N . GLY A 1 173 ? -0.028 6.461 -4.970 1.00 98.44 173 GLY A N 1
ATOM 1332 C CA . GLY A 1 173 ? -0.470 7.594 -4.169 1.00 98.44 173 GLY A CA 1
ATOM 1333 C C . GLY A 1 173 ? -1.569 7.254 -3.179 1.00 98.44 173 GLY A C 1
ATOM 1334 O O . GLY A 1 173 ? -1.765 6.117 -2.785 1.00 98.44 173 GLY A O 1
ATOM 1335 N N . ASN A 1 174 ? -2.264 8.302 -2.753 1.00 98.69 174 ASN A N 1
ATOM 1336 C CA . ASN A 1 174 ? -3.209 8.320 -1.648 1.00 98.69 174 ASN A CA 1
ATOM 1337 C C . ASN A 1 174 ? -2.556 7.926 -0.317 1.00 98.69 174 ASN A C 1
ATOM 1339 O O . ASN A 1 174 ? -2.159 8.841 0.408 1.00 98.69 174 ASN A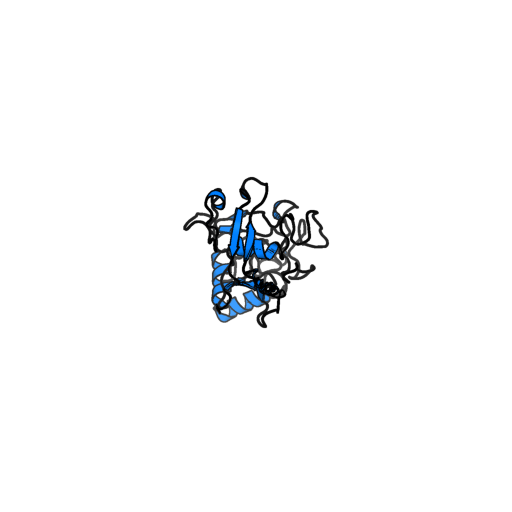 O 1
ATOM 1343 N N . VAL A 1 175 ? -2.364 6.647 0.009 1.00 98.81 175 VAL A N 1
ATOM 1344 C CA . VAL A 1 175 ? -1.601 6.235 1.197 1.00 98.81 175 VAL A CA 1
ATOM 1345 C C . VAL A 1 175 ? -0.590 5.135 0.897 1.00 98.81 175 VAL A C 1
ATOM 1347 O O . VAL A 1 175 ? -0.805 4.270 0.060 1.00 98.81 175 VAL A O 1
ATOM 1350 N N . TRP A 1 176 ? 0.501 5.128 1.664 1.00 98.88 176 TRP A N 1
ATOM 1351 C CA . TRP A 1 176 ? 1.392 3.979 1.711 1.00 98.88 176 TRP A CA 1
ATOM 1352 C C . TRP A 1 176 ? 0.650 2.767 2.252 1.00 98.88 176 TRP A C 1
ATOM 1354 O O . TRP A 1 176 ? -0.099 2.874 3.228 1.00 98.88 176 TRP A O 1
ATOM 1364 N N . GLU A 1 177 ? 0.944 1.602 1.692 1.00 98.94 177 GLU A N 1
ATOM 1365 C CA . GLU A 1 177 ? 0.289 0.359 2.068 1.00 98.94 177 GLU A CA 1
ATOM 1366 C C . GLU A 1 177 ? 1.277 -0.635 2.668 1.00 98.94 177 GLU A C 1
ATOM 1368 O O . GLU A 1 177 ? 2.291 -0.978 2.053 1.00 98.94 177 GLU A O 1
ATOM 1373 N N . TRP A 1 178 ? 0.967 -1.108 3.877 1.00 98.94 178 TRP A N 1
ATOM 1374 C CA . TRP A 1 178 ? 1.677 -2.226 4.490 1.00 98.94 178 TRP A CA 1
ATOM 1375 C C . TRP A 1 178 ? 1.505 -3.513 3.676 1.00 98.94 178 TRP A C 1
ATOM 1377 O O . TRP A 1 178 ? 0.392 -3.865 3.285 1.00 98.94 178 TRP A O 1
ATOM 1387 N N . VAL A 1 179 ? 2.601 -4.255 3.516 1.00 98.94 179 VAL A N 1
ATOM 1388 C CA . VAL A 1 179 ? 2.603 -5.639 3.018 1.00 98.94 179 VAL A CA 1
ATOM 1389 C C . VAL A 1 179 ? 3.157 -6.587 4.090 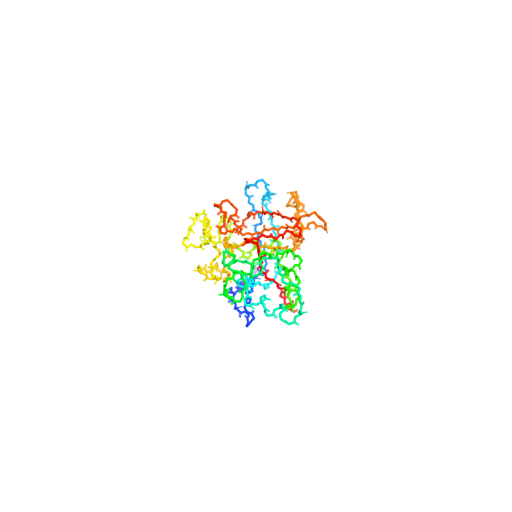1.00 98.94 179 VAL A C 1
ATOM 1391 O O . VAL A 1 179 ? 3.686 -6.146 5.115 1.00 98.94 179 VAL A O 1
ATOM 1394 N N . GLU A 1 180 ? 2.998 -7.895 3.906 1.00 98.69 180 GLU A N 1
ATOM 1395 C CA . GLU A 1 180 ? 3.418 -8.906 4.886 1.00 98.69 180 GLU A CA 1
ATOM 1396 C C . GLU A 1 180 ? 4.944 -8.922 5.074 1.00 98.69 180 GLU A C 1
ATOM 1398 O O . GLU A 1 180 ? 5.424 -9.107 6.188 1.00 98.69 180 GLU A O 1
ATOM 1403 N N . ASP A 1 181 ? 5.717 -8.690 4.018 1.00 98.81 181 ASP A N 1
ATOM 1404 C CA . ASP A 1 181 ? 7.155 -8.946 3.961 1.00 98.81 181 ASP A CA 1
ATOM 1405 C C . ASP A 1 181 ? 7.983 -8.106 4.949 1.00 98.81 181 ASP A C 1
ATOM 1407 O O . ASP A 1 181 ? 7.769 -6.905 5.162 1.00 98.81 181 ASP A O 1
ATOM 1411 N N . TRP A 1 182 ? 9.007 -8.742 5.525 1.00 98.81 182 TRP A N 1
ATOM 1412 C CA . TRP A 1 182 ? 10.128 -8.015 6.115 1.00 98.81 182 TRP A CA 1
ATOM 1413 C C . TRP A 1 182 ? 10.941 -7.327 5.010 1.00 98.81 182 TRP A C 1
ATOM 1415 O O . TRP A 1 182 ? 11.161 -7.883 3.937 1.00 98.81 182 TRP A O 1
ATOM 1425 N N . PHE A 1 183 ? 11.442 -6.124 5.274 1.00 98.31 183 PHE A N 1
ATOM 1426 C CA . PHE A 1 183 ? 12.360 -5.459 4.364 1.00 98.31 183 PHE A CA 1
ATOM 1427 C C . PHE A 1 183 ? 13.742 -6.117 4.428 1.00 98.31 183 PHE A C 1
ATOM 1429 O O . PHE A 1 183 ? 14.324 -6.309 5.499 1.00 98.31 183 PHE A O 1
ATOM 1436 N N . GLY A 1 184 ? 14.274 -6.441 3.252 1.00 97.31 184 GLY A N 1
ATOM 1437 C CA . GLY A 1 184 ? 15.639 -6.904 3.061 1.00 97.31 184 GLY A CA 1
ATOM 1438 C C . GLY A 1 184 ? 16.241 -6.218 1.835 1.00 97.31 184 GLY A C 1
ATOM 1439 O O . GLY A 1 184 ? 15.736 -6.458 0.733 1.00 97.31 184 GLY A O 1
ATOM 1440 N N . PRO A 1 185 ? 17.316 -5.420 1.983 1.00 94.69 185 PRO A N 1
ATOM 1441 C CA . PRO A 1 185 ? 17.862 -4.623 0.879 1.00 94.69 185 PRO A CA 1
ATOM 1442 C C . PRO A 1 185 ? 18.386 -5.504 -0.262 1.00 94.69 185 PRO A C 1
ATOM 1444 O O . PRO A 1 185 ? 18.159 -5.225 -1.428 1.00 94.69 185 PRO A O 1
ATOM 1447 N N . THR A 1 186 ? 18.988 -6.651 0.063 1.00 95.19 186 THR A N 1
ATOM 1448 C CA . THR A 1 186 ? 19.502 -7.615 -0.929 1.00 95.19 186 THR A CA 1
ATOM 1449 C C . THR A 1 186 ? 18.554 -8.789 -1.185 1.00 95.19 186 THR A C 1
ATOM 1451 O O . THR A 1 186 ? 18.976 -9.828 -1.690 1.00 95.19 186 THR A O 1
ATOM 1454 N N . TYR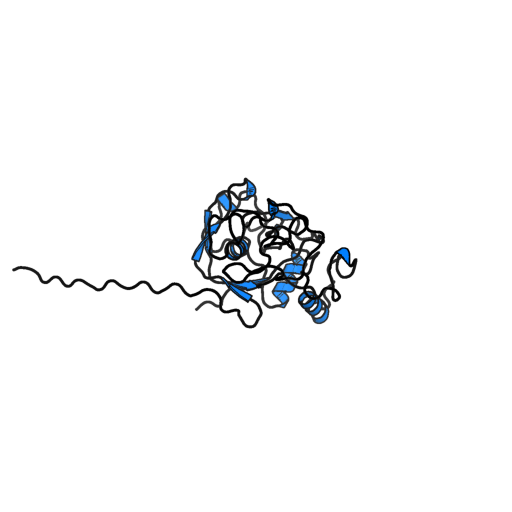 A 1 187 ? 17.278 -8.701 -0.780 1.00 97.69 187 TYR A N 1
ATOM 1455 C CA . TYR A 1 187 ? 16.360 -9.840 -0.911 1.00 97.69 187 TYR A CA 1
ATOM 1456 C C . TYR A 1 187 ? 16.125 -10.227 -2.376 1.00 97.69 187 TYR A C 1
ATOM 1458 O O . TYR A 1 187 ? 16.134 -11.414 -2.686 1.00 97.69 187 TYR A O 1
ATOM 1466 N N . TYR A 1 188 ? 16.004 -9.252 -3.282 1.00 97.69 188 TYR A N 1
ATOM 1467 C CA . TYR A 1 188 ? 15.732 -9.510 -4.702 1.00 97.69 188 TYR A CA 1
ATOM 1468 C C . TYR A 1 188 ? 16.847 -10.316 -5.394 1.00 97.69 188 TYR A C 1
ATOM 1470 O O . TYR A 1 188 ? 16.566 -11.068 -6.318 1.00 97.69 188 TYR A O 1
ATOM 1478 N N . GLU A 1 189 ? 18.096 -10.249 -4.916 1.00 96.81 189 GLU A N 1
ATOM 1479 C CA . GLU A 1 189 ? 19.221 -11.036 -5.456 1.00 96.81 189 GLU A CA 1
ATOM 1480 C C . GLU A 1 189 ? 19.089 -12.546 -5.202 1.00 96.81 189 GLU A C 1
ATOM 1482 O O . GLU A 1 189 ? 19.702 -13.354 -5.898 1.00 96.81 189 GLU A O 1
ATOM 1487 N N . ARG A 1 190 ? 18.311 -12.929 -4.185 1.00 96.38 190 ARG A N 1
ATOM 1488 C CA . ARG A 1 190 ? 18.132 -14.318 -3.730 1.00 96.38 190 ARG A CA 1
ATOM 1489 C C . ARG A 1 190 ? 16.663 -14.723 -3.599 1.00 96.38 190 ARG A C 1
ATOM 1491 O O . ARG A 1 190 ? 16.366 -15.728 -2.955 1.00 96.38 190 ARG A O 1
ATOM 1498 N N . SER A 1 191 ? 15.761 -13.911 -4.142 1.00 97.69 191 SER A N 1
ATOM 1499 C CA . SER A 1 191 ? 14.320 -14.124 -4.060 1.00 97.69 191 SER A CA 1
ATOM 1500 C C . SER A 1 191 ? 13.963 -15.441 -4.758 1.00 97.69 191 SER A C 1
ATOM 1502 O O . SER A 1 191 ? 14.421 -15.667 -5.884 1.00 97.69 191 SER A O 1
ATOM 1504 N N . PRO A 1 192 ? 13.197 -16.343 -4.118 1.00 98.06 192 PRO A N 1
ATOM 1505 C CA . PRO A 1 192 ? 12.713 -17.535 -4.793 1.00 98.06 192 PRO A CA 1
ATOM 1506 C C . PRO A 1 192 ? 11.747 -17.135 -5.911 1.00 98.06 192 PRO A C 1
ATOM 1508 O O . PRO A 1 192 ? 10.952 -16.209 -5.770 1.00 98.06 192 PRO A O 1
ATOM 1511 N N . GLU A 1 193 ? 11.784 -17.868 -7.021 1.00 98.12 193 GLU A N 1
ATOM 1512 C CA . GLU A 1 193 ? 10.952 -17.533 -8.176 1.00 98.12 193 GLU A CA 1
ATOM 1513 C C . GLU A 1 193 ? 9.457 -17.732 -7.894 1.00 98.12 193 GLU A C 1
ATOM 1515 O O . GLU A 1 193 ? 8.641 -17.006 -8.436 1.00 98.12 193 GLU A O 1
ATOM 1520 N N . THR A 1 194 ? 9.065 -18.697 -7.060 1.00 98.44 194 THR A N 1
ATOM 1521 C CA . THR A 1 194 ? 7.646 -19.015 -6.820 1.00 98.44 194 THR A CA 1
ATOM 1522 C C . THR A 1 194 ? 7.176 -18.485 -5.471 1.00 98.44 194 THR A C 1
ATOM 1524 O O . THR A 1 194 ? 7.756 -18.849 -4.450 1.00 98.44 194 THR A O 1
ATOM 1527 N N . ASN A 1 195 ? 6.109 -17.678 -5.476 1.00 98.38 195 ASN A N 1
ATOM 1528 C CA . ASN A 1 195 ? 5.440 -17.135 -4.285 1.00 98.38 195 ASN A CA 1
ATOM 1529 C C . ASN A 1 195 ? 6.411 -16.620 -3.192 1.00 98.38 195 ASN A C 1
ATOM 1531 O O . ASN A 1 195 ? 6.346 -17.095 -2.055 1.00 98.38 195 ASN A O 1
ATOM 1535 N N . PRO A 1 196 ? 7.329 -15.678 -3.498 1.00 98.44 196 PRO A N 1
ATOM 1536 C CA . PRO A 1 196 ? 8.228 -15.117 -2.495 1.00 98.44 196 PRO A CA 1
ATOM 1537 C C . PRO A 1 196 ? 7.446 -14.393 -1.389 1.00 98.44 196 PRO A C 1
ATOM 1539 O O . PRO A 1 196 ? 6.452 -13.711 -1.648 1.00 98.44 196 PRO A O 1
ATOM 1542 N N . ILE A 1 197 ? 7.929 -14.552 -0.156 1.00 97.25 197 ILE A N 1
ATOM 1543 C CA . ILE A 1 197 ? 7.315 -14.034 1.082 1.00 97.25 197 ILE A CA 1
ATOM 1544 C C . ILE A 1 197 ? 8.254 -13.098 1.865 1.00 97.25 197 ILE A C 1
ATOM 1546 O O . ILE A 1 197 ? 8.055 -12.850 3.056 1.00 97.25 197 ILE A O 1
ATOM 1550 N N . GLY A 1 198 ? 9.328 -12.638 1.224 1.00 97.88 198 GLY A N 1
ATOM 1551 C CA . GLY A 1 198 ? 10.354 -11.826 1.865 1.00 97.88 198 GLY A CA 1
ATOM 1552 C C . GLY A 1 198 ? 11.347 -12.656 2.695 1.00 97.88 198 GLY A C 1
ATOM 1553 O O . GLY A 1 198 ? 11.321 -13.892 2.690 1.00 97.88 198 GLY A O 1
ATOM 1554 N N . PRO A 1 199 ? 12.291 -11.995 3.387 1.00 97.81 199 PRO A N 1
ATOM 1555 C CA . PRO A 1 199 ? 13.143 -12.617 4.395 1.00 97.81 199 PRO A CA 1
ATOM 1556 C C . PRO A 1 199 ? 12.325 -13.167 5.573 1.00 97.81 199 PRO A C 1
ATOM 1558 O O . PRO A 1 199 ? 11.329 -12.572 5.973 1.00 97.81 199 PRO A O 1
ATOM 1561 N N . GLU A 1 200 ? 12.806 -14.237 6.211 1.00 96.44 200 GLU A N 1
ATOM 1562 C CA . GLU A 1 200 ? 12.137 -14.853 7.374 1.00 96.44 200 GLU A CA 1
ATOM 1563 C C . GLU A 1 200 ? 12.040 -13.919 8.596 1.00 96.44 200 GLU A C 1
ATOM 1565 O O . GLU A 1 200 ? 11.137 -14.042 9.424 1.00 96.44 200 GLU A O 1
ATOM 1570 N N . SER A 1 201 ? 12.977 -12.976 8.728 1.00 97.25 201 SER A N 1
ATOM 1571 C CA . SER A 1 201 ? 13.022 -12.014 9.829 1.00 97.25 201 SER A CA 1
ATOM 1572 C C . SER A 1 201 ? 13.595 -10.670 9.385 1.00 97.25 201 SER A C 1
ATOM 1574 O O . SER A 1 201 ? 14.334 -10.581 8.403 1.00 97.25 201 SER A O 1
ATOM 1576 N N . GLY A 1 202 ? 13.270 -9.615 10.131 1.00 97.31 202 GLY A N 1
ATOM 1577 C CA . GLY A 1 202 ? 13.741 -8.263 9.863 1.00 97.31 202 GLY A CA 1
ATOM 1578 C C . GLY A 1 202 ? 13.428 -7.305 11.007 1.00 97.31 202 GLY A C 1
ATOM 1579 O O . GLY A 1 202 ? 12.860 -7.685 12.031 1.00 97.31 202 GLY A O 1
ATOM 1580 N N . LYS A 1 203 ? 13.836 -6.046 10.834 1.00 98.19 203 LYS A N 1
ATOM 1581 C CA . LYS A 1 203 ? 13.524 -4.952 11.771 1.00 98.19 203 LYS A CA 1
ATOM 1582 C C . LYS A 1 203 ? 12.352 -4.096 11.298 1.00 98.19 203 LYS A C 1
ATOM 1584 O O . LYS A 1 203 ? 11.687 -3.456 12.109 1.00 98.19 203 LYS A O 1
ATOM 1589 N N . GLU A 1 204 ? 12.122 -4.078 9.991 1.00 98.62 204 GLU A N 1
ATOM 1590 C CA . GLU A 1 204 ? 11.236 -3.147 9.301 1.00 98.62 204 GLU A CA 1
ATOM 1591 C C . GLU A 1 204 ? 10.400 -3.924 8.292 1.00 98.62 204 GLU A C 1
ATOM 1593 O O . GLU A 1 204 ? 10.895 -4.871 7.684 1.00 98.62 204 GLU A O 1
ATOM 1598 N N . ARG A 1 205 ? 9.132 -3.555 8.141 1.00 98.75 205 ARG A N 1
ATOM 1599 C CA . ARG A 1 205 ? 8.212 -4.150 7.167 1.00 98.75 205 ARG A CA 1
ATOM 1600 C C . ARG A 1 205 ? 8.172 -3.281 5.919 1.00 98.75 205 ARG A C 1
ATOM 1602 O O . ARG A 1 205 ? 8.404 -2.074 6.003 1.00 98.75 205 ARG A O 1
ATOM 1609 N N . VAL A 1 206 ? 7.891 -3.897 4.780 1.00 98.81 206 VAL A N 1
ATOM 1610 C CA . VAL A 1 206 ? 7.829 -3.191 3.500 1.00 98.81 206 VAL A CA 1
ATOM 1611 C C . VAL A 1 206 ? 6.545 -2.357 3.393 1.00 98.81 206 VAL A C 1
ATOM 1613 O O . VAL A 1 206 ? 5.482 -2.740 3.884 1.00 98.81 206 VAL A O 1
ATOM 1616 N N . LEU A 1 207 ? 6.670 -1.214 2.721 1.00 98.75 207 LEU A N 1
ATOM 1617 C CA . LEU A 1 207 ? 5.604 -0.329 2.275 1.00 98.75 207 LEU A CA 1
ATOM 1618 C C . LEU A 1 207 ? 5.640 -0.167 0.763 1.00 98.75 207 LEU A C 1
ATOM 1620 O O . LEU A 1 207 ? 6.720 -0.068 0.169 1.00 98.75 207 LEU A O 1
ATOM 1624 N N . ARG A 1 208 ? 4.457 -0.061 0.163 1.00 98.88 208 ARG A N 1
ATOM 1625 C CA . ARG A 1 208 ? 4.271 0.090 -1.282 1.00 98.88 208 ARG A CA 1
ATOM 1626 C C . ARG A 1 208 ? 3.305 1.230 -1.620 1.00 98.88 208 ARG A C 1
ATOM 1628 O O . ARG A 1 208 ? 2.499 1.617 -0.779 1.00 98.88 208 ARG A O 1
ATOM 1635 N N . GLY A 1 209 ? 3.406 1.762 -2.839 1.00 98.25 209 GLY A N 1
ATOM 1636 C CA . GLY A 1 209 ? 2.405 2.663 -3.433 1.00 98.25 209 GLY A CA 1
ATOM 1637 C C . GLY A 1 209 ? 2.696 4.159 -3.378 1.00 98.25 209 GLY A C 1
ATOM 1638 O O . GLY A 1 209 ? 2.241 4.877 -4.265 1.00 98.25 209 GLY A O 1
ATOM 1639 N N . GLY A 1 210 ? 3.495 4.641 -2.425 1.00 98.56 210 GLY A N 1
ATOM 1640 C CA . GLY A 1 210 ? 3.614 6.083 -2.202 1.00 98.56 210 GLY A CA 1
ATOM 1641 C C . GLY A 1 210 ? 2.370 6.653 -1.526 1.00 98.56 210 GLY A C 1
ATOM 1642 O O . GLY A 1 210 ? 1.433 5.933 -1.205 1.00 98.56 210 GLY A O 1
ATOM 1643 N N . SER A 1 211 ? 2.351 7.957 -1.273 1.00 98.69 211 SER A N 1
ATOM 1644 C CA . SER A 1 211 ? 1.194 8.612 -0.666 1.00 98.69 211 SER A CA 1
ATOM 1645 C C . SER A 1 211 ? 0.955 10.011 -1.211 1.00 98.69 211 SER A C 1
ATOM 1647 O O . SER A 1 211 ? 1.756 10.568 -1.965 1.00 98.69 211 SER A O 1
ATOM 1649 N N . TYR A 1 212 ? -0.132 10.623 -0.742 1.00 98.50 212 TYR A N 1
ATOM 1650 C CA . TYR A 1 212 ? -0.483 11.998 -1.065 1.00 98.50 212 TYR A CA 1
ATOM 1651 C C . TYR A 1 212 ? 0.596 13.023 -0.690 1.00 98.50 212 TYR A C 1
ATOM 1653 O O . TYR A 1 212 ? 0.593 14.105 -1.260 1.00 98.50 212 TYR A O 1
ATOM 1661 N N . VAL A 1 213 ? 1.500 12.741 0.258 1.00 98.00 213 VAL A N 1
ATOM 1662 C CA . VAL A 1 213 ? 2.566 13.697 0.625 1.00 98.00 213 VAL A CA 1
ATOM 1663 C C . VAL A 1 213 ? 3.833 13.544 -0.215 1.00 98.00 213 VAL A C 1
ATOM 1665 O O . VAL A 1 213 ? 4.716 14.395 -0.126 1.00 98.00 213 VAL A O 1
ATOM 1668 N N . ASP A 1 214 ? 3.937 12.471 -0.994 1.00 98.19 214 ASP A N 1
ATOM 1669 C CA . ASP A 1 214 ? 5.150 12.118 -1.722 1.00 98.19 214 ASP A CA 1
ATOM 1670 C C . ASP A 1 214 ? 5.153 12.688 -3.140 1.00 98.19 214 ASP A C 1
ATOM 1672 O O . ASP A 1 214 ? 4.101 12.905 -3.741 1.00 98.19 214 ASP A O 1
ATOM 1676 N N . GLY A 1 215 ? 6.357 12.890 -3.679 1.00 97.31 215 GLY A N 1
ATOM 1677 C CA . GLY A 1 215 ? 6.571 13.252 -5.080 1.00 97.31 215 GLY A CA 1
ATOM 1678 C C . GLY A 1 215 ? 6.523 12.050 -6.028 1.00 97.31 215 GLY A C 1
ATOM 1679 O O . GLY A 1 215 ? 6.154 10.940 -5.659 1.00 97.31 215 GLY A O 1
ATOM 1680 N N . ILE A 1 216 ? 6.965 12.242 -7.267 1.00 96.62 216 ILE A N 1
ATOM 1681 C CA . ILE A 1 216 ? 6.887 11.230 -8.340 1.00 96.62 216 ILE A CA 1
ATOM 1682 C C . ILE A 1 216 ? 7.583 9.902 -7.980 1.00 96.62 216 ILE A C 1
ATOM 1684 O O . ILE A 1 216 ? 7.052 8.826 -8.250 1.00 96.62 216 ILE A O 1
ATOM 1688 N N . GLY A 1 217 ? 8.779 9.967 -7.387 1.00 96.38 217 GLY A N 1
ATOM 1689 C CA . GLY A 1 217 ? 9.648 8.803 -7.172 1.00 96.38 217 GLY A CA 1
ATOM 1690 C C . GLY A 1 217 ? 9.011 7.684 -6.335 1.00 96.38 217 GLY A C 1
ATOM 1691 O O . GLY A 1 217 ? 8.957 6.555 -6.830 1.00 96.38 217 GLY A O 1
ATOM 1692 N N . PRO A 1 218 ? 8.514 7.979 -5.117 1.00 97.38 218 PRO A N 1
ATOM 1693 C CA . PRO A 1 218 ? 7.909 6.970 -4.250 1.00 97.38 218 PRO A CA 1
ATOM 1694 C C . PRO A 1 218 ? 6.580 6.387 -4.746 1.00 97.38 218 PRO A C 1
ATOM 1696 O O . PRO A 1 218 ? 6.176 5.325 -4.288 1.00 97.38 218 PRO A O 1
ATOM 1699 N N . ASN A 1 219 ? 5.924 7.053 -5.701 1.00 97.81 219 ASN A N 1
ATOM 1700 C CA . ASN A 1 219 ? 4.639 6.638 -6.268 1.00 97.81 219 ASN A CA 1
ATOM 1701 C C . ASN A 1 219 ? 4.767 5.661 -7.453 1.00 97.81 219 ASN A C 1
ATOM 1703 O O . ASN A 1 219 ? 3.762 5.287 -8.062 1.00 97.81 219 ASN A O 1
ATOM 1707 N N . ARG A 1 220 ? 5.988 5.246 -7.815 1.00 97.81 220 ARG A N 1
ATOM 1708 C CA . ARG A 1 220 ? 6.220 4.241 -8.864 1.00 97.81 220 ARG A CA 1
ATOM 1709 C C . ARG A 1 220 ? 5.855 2.839 -8.380 1.00 97.81 220 ARG A C 1
ATOM 1711 O O . ARG A 1 220 ? 6.126 2.489 -7.236 1.00 97.81 220 ARG A O 1
ATOM 1718 N N . VAL A 1 221 ? 5.352 1.993 -9.281 1.00 97.56 221 VAL A N 1
ATOM 1719 C CA . VAL A 1 221 ? 4.892 0.629 -8.950 1.00 97.56 221 VAL A CA 1
ATOM 1720 C C . VAL A 1 221 ? 5.978 -0.248 -8.346 1.00 97.56 221 VAL A C 1
ATOM 1722 O O . VAL A 1 221 ? 5.654 -1.083 -7.513 1.00 97.56 221 VAL A O 1
ATOM 1725 N N . ALA A 1 222 ? 7.238 -0.065 -8.753 1.00 97.75 222 ALA A N 1
ATOM 1726 C CA . ALA A 1 222 ? 8.384 -0.842 -8.279 1.00 97.75 222 ALA A CA 1
ATOM 1727 C C . ALA A 1 222 ? 9.019 -0.275 -7.000 1.00 97.75 222 ALA A C 1
ATOM 1729 O O . ALA A 1 222 ? 9.866 -0.936 -6.401 1.00 97.75 222 ALA A O 1
ATOM 1730 N N . HIS A 1 223 ? 8.640 0.941 -6.589 1.00 97.94 223 HIS A N 1
ATOM 1731 C CA . HIS A 1 223 ? 9.276 1.592 -5.456 1.00 97.94 223 HIS A CA 1
ATOM 1732 C C . HIS A 1 223 ? 8.957 0.855 -4.158 1.00 97.94 223 HIS A C 1
ATOM 1734 O O . HIS A 1 223 ? 7.807 0.520 -3.861 1.00 97.94 223 HIS A O 1
ATOM 1740 N N . ARG A 1 224 ? 10.005 0.661 -3.361 1.00 97.44 224 ARG A N 1
ATOM 1741 C CA . ARG A 1 224 ? 9.955 -0.002 -2.063 1.00 97.44 224 ARG A CA 1
A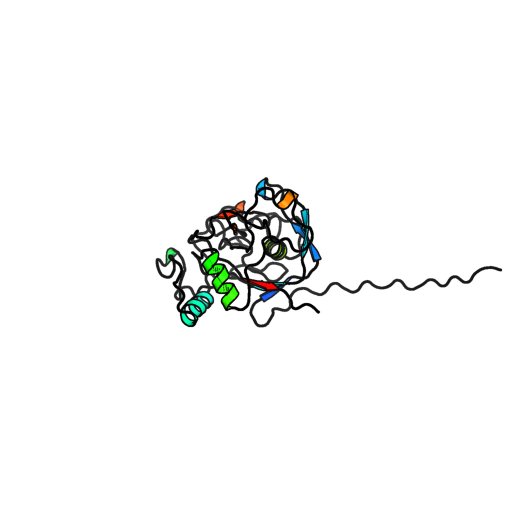TOM 1742 C C . ARG A 1 224 ? 10.298 1.012 -0.993 1.00 97.44 224 ARG A C 1
ATOM 1744 O O . ARG A 1 224 ? 11.294 1.723 -1.103 1.00 97.44 224 ARG A O 1
ATOM 1751 N N . HIS A 1 225 ? 9.502 1.056 0.058 1.00 97.81 225 HIS A N 1
ATOM 1752 C CA . HIS A 1 225 ? 9.870 1.766 1.272 1.00 97.81 225 HIS A CA 1
ATOM 1753 C C . HIS A 1 225 ? 9.684 0.851 2.477 1.00 97.81 225 HIS A C 1
ATOM 1755 O O . HIS A 1 225 ? 9.237 -0.286 2.330 1.00 97.81 225 HIS A O 1
ATOM 1761 N N . TRP A 1 226 ? 10.074 1.299 3.663 1.00 98.19 226 TRP A N 1
ATOM 1762 C CA . TRP A 1 226 ? 10.013 0.461 4.851 1.00 98.19 226 TRP A CA 1
ATOM 1763 C C . TRP A 1 226 ? 9.954 1.298 6.120 1.00 98.19 226 TRP A C 1
ATOM 1765 O O . TRP A 1 226 ? 10.458 2.416 6.175 1.00 98.19 226 TRP A O 1
ATOM 1775 N N . TYR A 1 227 ? 9.350 0.728 7.157 1.00 98.50 227 TYR A N 1
ATOM 1776 C CA . TYR A 1 227 ? 9.354 1.293 8.503 1.00 98.50 227 TYR A CA 1
ATOM 1777 C C . TYR A 1 227 ? 9.300 0.180 9.553 1.00 98.50 227 TYR A C 1
ATOM 1779 O O . TYR A 1 227 ? 8.853 -0.935 9.259 1.00 98.50 227 TYR A O 1
ATOM 1787 N N . PRO A 1 228 ? 9.690 0.457 10.812 1.00 98.62 228 PRO A N 1
ATOM 1788 C CA . PRO A 1 228 ? 9.422 -0.450 11.918 1.00 98.62 228 PRO A CA 1
ATOM 1789 C C . PRO A 1 228 ? 7.926 -0.791 11.992 1.00 98.62 228 PRO A C 1
ATOM 1791 O O . PRO A 1 228 ? 7.093 0.098 11.807 1.00 98.62 228 PRO A O 1
ATOM 1794 N N . PRO A 1 229 ? 7.545 -2.033 12.334 1.00 98.56 229 PRO A N 1
ATOM 1795 C CA . PRO A 1 229 ? 6.151 -2.486 12.261 1.00 98.56 229 PRO A CA 1
ATOM 1796 C C . PRO A 1 229 ? 5.191 -1.717 13.185 1.00 98.56 229 PRO A C 1
ATOM 1798 O O . PRO A 1 229 ? 3.985 -1.730 12.967 1.00 98.56 229 PRO A O 1
ATOM 1801 N N . ALA A 1 230 ? 5.708 -1.034 14.212 1.00 98.25 230 ALA A N 1
ATOM 1802 C CA . ALA A 1 230 ? 4.928 -0.197 15.125 1.00 98.25 230 ALA A CA 1
ATOM 1803 C C . ALA A 1 230 ? 4.763 1.266 14.656 1.00 98.25 230 ALA A C 1
ATOM 1805 O O . ALA A 1 230 ? 4.151 2.065 15.369 1.00 98.25 230 ALA A O 1
ATOM 1806 N N . ALA A 1 231 ? 5.341 1.642 13.510 1.00 98.00 231 ALA A N 1
ATOM 1807 C CA . ALA A 1 231 ? 5.231 2.989 12.966 1.00 98.00 231 ALA A CA 1
ATOM 1808 C C . ALA A 1 231 ? 3.778 3.320 12.608 1.00 98.00 231 ALA A C 1
ATOM 1810 O O . ALA A 1 231 ? 3.050 2.483 12.084 1.00 98.00 231 ALA A O 1
ATOM 1811 N N . GLN A 1 232 ? 3.365 4.554 12.891 1.00 96.94 232 GLN A N 1
ATOM 1812 C CA . GLN A 1 232 ? 2.032 5.059 12.577 1.00 96.94 232 GLN A CA 1
ATOM 1813 C C . GLN A 1 232 ? 2.162 6.477 12.029 1.00 96.94 232 GLN A C 1
ATOM 1815 O O . GLN A 1 232 ? 2.595 7.385 12.742 1.00 96.94 232 GLN A O 1
ATOM 1820 N N . TYR A 1 233 ? 1.756 6.673 10.777 1.00 97.62 233 TYR A N 1
ATOM 1821 C CA . TYR A 1 233 ? 1.772 7.975 10.115 1.00 97.62 233 TYR A CA 1
ATOM 1822 C C . TYR A 1 233 ? 0.435 8.258 9.430 1.00 97.62 233 TYR A C 1
ATOM 1824 O O . TYR A 1 233 ? -0.272 7.353 9.002 1.00 97.62 233 TYR A O 1
ATOM 1832 N N . LYS A 1 234 ? 0.085 9.542 9.299 1.00 97.12 234 LYS A N 1
ATOM 1833 C CA . LYS A 1 234 ? -1.189 9.997 8.703 1.00 97.12 234 LYS A CA 1
ATOM 1834 C C . LYS A 1 234 ? -1.364 9.656 7.214 1.00 97.12 234 LYS A C 1
ATOM 1836 O O . LYS A 1 234 ? -2.422 9.906 6.659 1.00 97.12 234 LYS A O 1
ATOM 1841 N N . TRP A 1 235 ? -0.314 9.157 6.578 1.00 97.50 235 TRP A N 1
ATOM 1842 C CA . TRP A 1 235 ? -0.251 8.769 5.171 1.00 97.50 235 TRP A CA 1
ATOM 1843 C C . TRP A 1 235 ? -0.020 7.261 5.011 1.00 97.50 235 TRP A C 1
ATOM 1845 O O . TRP A 1 235 ? 0.368 6.816 3.939 1.00 97.50 235 TRP A O 1
ATOM 1855 N N . LEU A 1 236 ? -0.215 6.490 6.086 1.00 98.25 236 LEU A N 1
ATOM 1856 C CA . LEU A 1 236 ? 0.073 5.064 6.155 1.00 98.25 236 LEU A CA 1
ATOM 1857 C C . LEU A 1 236 ? -1.192 4.267 6.480 1.00 98.25 236 LEU A C 1
ATOM 1859 O O . LEU A 1 236 ? -1.804 4.497 7.525 1.00 98.25 236 LEU A O 1
ATOM 1863 N N . GLY A 1 237 ? -1.550 3.334 5.605 1.00 98.44 237 GLY A N 1
ATOM 1864 C CA . GLY A 1 237 ? -2.707 2.452 5.719 1.00 98.44 237 GLY A CA 1
ATOM 1865 C C . GLY A 1 237 ? -2.397 1.063 5.158 1.00 98.44 237 GLY A C 1
ATOM 1866 O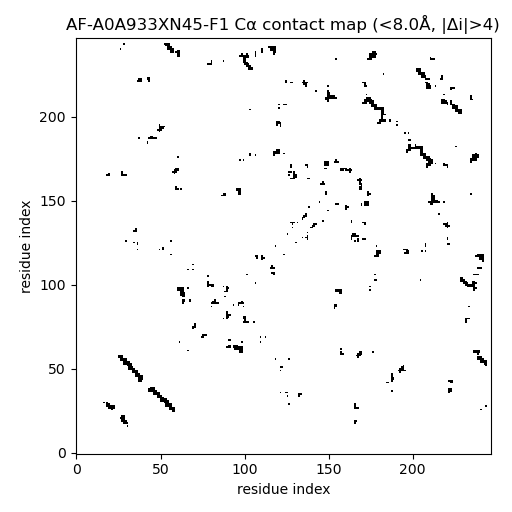 O . GLY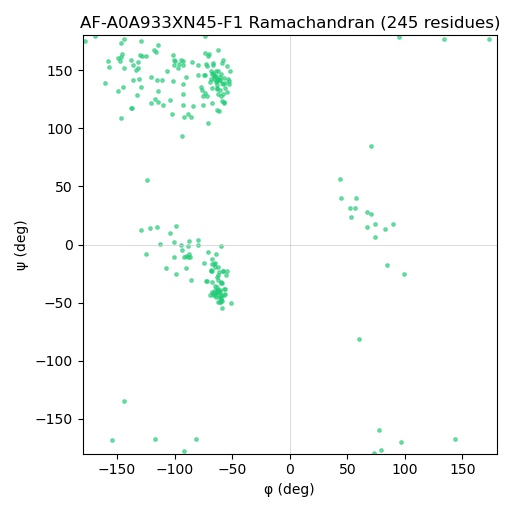 A 1 237 ? -1.355 0.477 5.458 1.00 98.44 237 GLY A O 1
ATOM 1867 N N . GLY A 1 238 ? -3.311 0.512 4.365 1.00 98.00 238 GLY A N 1
ATOM 1868 C CA . GLY A 1 238 ? -3.124 -0.786 3.723 1.00 98.00 238 GLY A CA 1
ATOM 1869 C C . GLY A 1 238 ? -4.372 -1.280 3.008 1.00 98.00 238 GLY A C 1
ATOM 1870 O O . GLY A 1 238 ? -5.435 -0.661 3.080 1.00 98.00 238 GLY A O 1
ATOM 1871 N N . ARG A 1 239 ? -4.236 -2.431 2.355 1.00 98.56 239 ARG A N 1
ATOM 1872 C CA . ARG A 1 239 ? -5.325 -3.209 1.755 1.00 98.56 239 ARG A CA 1
ATOM 1873 C C . ARG A 1 239 ? -5.104 -4.691 2.034 1.00 98.56 239 ARG A C 1
ATOM 1875 O O . ARG A 1 239 ? -3.974 -5.098 2.302 1.00 98.56 239 ARG A O 1
ATOM 1882 N N . CYS A 1 240 ? -6.156 -5.500 1.971 1.00 98.69 240 CYS A N 1
ATOM 1883 C CA . CYS A 1 240 ? -6.042 -6.926 2.252 1.00 98.69 240 CYS A CA 1
ATOM 1884 C C . CYS A 1 240 ? -5.974 -7.768 0.972 1.00 98.69 240 CYS A C 1
ATOM 1886 O O . CYS A 1 240 ? -6.424 -7.377 -0.107 1.00 98.69 240 CYS A O 1
ATOM 1888 N N . ALA A 1 241 ? -5.444 -8.975 1.121 1.00 98.56 241 ALA A N 1
ATOM 1889 C CA . ALA A 1 241 ? -5.426 -10.026 0.121 1.00 98.56 241 ALA A CA 1
ATOM 1890 C C . ALA A 1 241 ? -5.925 -11.348 0.716 1.00 98.56 241 ALA A C 1
ATOM 1892 O O . ALA A 1 241 ? -6.007 -11.528 1.932 1.00 98.56 241 ALA A O 1
ATOM 1893 N N . ARG A 1 242 ? -6.282 -12.293 -0.149 1.00 97.31 242 ARG A N 1
ATOM 1894 C CA . ARG A 1 242 ? -6.689 -13.647 0.224 1.00 97.31 242 ARG A CA 1
ATOM 1895 C C . ARG A 1 242 ? -6.201 -14.607 -0.847 1.00 97.31 242 ARG A C 1
ATOM 1897 O O . ARG A 1 242 ? -6.355 -14.330 -2.030 1.00 97.31 242 ARG A O 1
ATOM 1904 N N . SER A 1 243 ? -5.638 -15.742 -0.454 1.00 93.06 243 SER A N 1
ATOM 1905 C CA . SER A 1 243 ? -5.286 -16.784 -1.423 1.00 93.06 243 SER A CA 1
ATOM 1906 C C . SER A 1 243 ? -6.543 -17.234 -2.177 1.00 93.06 243 SER A C 1
ATOM 1908 O O . SER A 1 243 ? -7.613 -17.351 -1.571 1.00 93.06 243 SER A O 1
ATOM 1910 N N . ALA A 1 244 ? -6.452 -17.457 -3.491 1.00 86.12 244 ALA A N 1
ATOM 1911 C CA . ALA A 1 244 ? -7.559 -18.082 -4.204 1.00 86.12 244 ALA A CA 1
ATOM 1912 C C . ALA A 1 244 ? -7.708 -19.521 -3.691 1.00 86.12 244 ALA A C 1
ATOM 1914 O O . ALA A 1 244 ? -6.709 -20.176 -3.385 1.00 86.12 244 ALA A O 1
ATOM 1915 N N . ALA A 1 245 ? -8.943 -20.009 -3.561 1.00 71.62 245 ALA A N 1
ATOM 1916 C CA . ALA A 1 245 ? -9.138 -21.434 -3.333 1.00 71.62 245 ALA A CA 1
ATOM 1917 C C . ALA A 1 245 ? -8.481 -22.183 -4.501 1.00 71.62 245 ALA A C 1
ATOM 1919 O O . ALA A 1 245 ? -8.693 -21.814 -5.659 1.00 71.62 245 ALA A O 1
ATOM 1920 N N . GLY A 1 246 ? -7.647 -23.177 -4.188 1.00 55.91 246 GLY A N 1
ATOM 1921 C CA . GLY A 1 246 ? -7.114 -24.069 -5.212 1.00 55.91 246 GLY A CA 1
ATOM 1922 C C . GLY A 1 246 ? -8.256 -24.770 -5.962 1.00 55.91 246 GLY A C 1
ATOM 1923 O O . GLY A 1 246 ? -9.374 -24.821 -5.438 1.00 55.91 246 GLY A O 1
ATOM 1924 N N . PRO A 1 247 ? -8.003 -25.264 -7.184 1.00 39.12 247 PRO A N 1
ATOM 1925 C CA . PRO A 1 247 ? -8.943 -26.150 -7.863 1.00 39.12 247 PRO A CA 1
ATOM 1926 C C . PRO A 1 247 ? -9.283 -27.391 -7.023 1.00 39.12 247 PRO A C 1
ATOM 1928 O O . PRO A 1 247 ? -8.422 -27.832 -6.224 1.00 39.12 247 PRO A O 1
#

Nearest PDB structures (foldseek):
  6muj-assembly4_D  TM=8.789E-01  e=8.023E-28  Streptomyces coelicolor A3(2)
  2hib-assembly1_X  TM=8.935E-01  e=6.916E-26  Homo sapiens
  2aii-assembly1_X  TM=8.932E-01  e=1.217E-25  Homo sapiens
  5hha-assembly1_A  TM=8.643E-01  e=5.123E-19  Pseudomonas aeruginosa PAO1
  2y3c-assembly1_A  TM=8.715E-01  e=3.436E-17  Treponema denticola

Solvent-accessible surface area (backbone atoms only — not comparable to full-atom values): 13224 Å² total; per-residue (Å²): 144,82,82,87,82,84,84,78,81,84,79,77,77,77,79,77,81,80,82,46,68,68,45,98,83,58,28,23,49,45,75,54,48,75,46,78,43,48,36,95,49,80,77,20,30,51,64,39,68,34,34,36,71,42,28,31,33,41,26,38,54,42,25,12,46,60,52,50,51,50,34,70,76,68,69,52,83,72,43,89,48,49,68,69,43,79,82,48,42,28,29,78,92,27,36,56,17,43,34,34,14,36,21,49,61,54,48,37,53,54,20,45,73,72,76,34,29,47,28,32,58,58,55,47,37,54,57,29,27,24,92,49,80,94,45,41,31,51,89,34,72,72,90,54,75,88,54,33,42,47,68,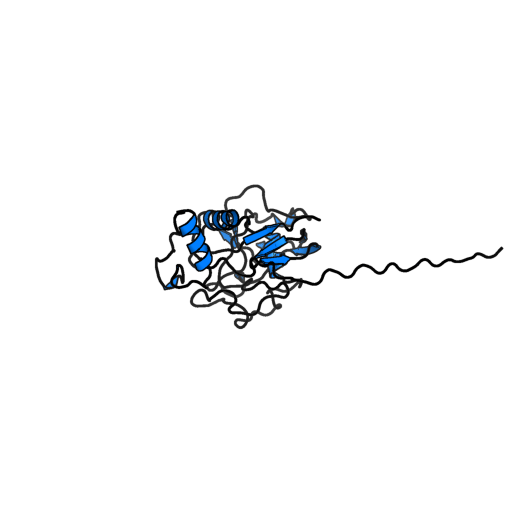47,92,50,73,56,48,61,62,80,38,72,51,32,77,46,57,38,24,60,51,29,7,33,38,22,22,43,31,62,15,28,49,50,73,68,41,53,77,70,54,55,46,63,66,50,61,60,49,99,68,64,78,26,26,28,30,37,18,20,16,9,80,33,60,76,72,50,27,19,42,44,36,75,46,68,46,48,46,81,48,61,41,72,47,23,24,30,41,38,17,37,77,48,81,75,135

pLDDT: mean 91.44, std 16.82, range [35.59, 98.94]

Radius of gyration: 19.81 Å; Cα contacts (8 Å, |Δi|>4): 574; chains: 1; bounding box: 39×67×72 Å

Foldseek 3Di:
DDDDDDDDDDDDDDDDDDFFDQDPVQKGKDAWAKDFAFDDDQLRDDGDIATEHIWIWHQWAAFLQLLVVVCVVPVDDAAPCAPPDVQLCHHPVNGQWHHFQDFLVRQQVSQVVVVFGFAALVRLLSLQCQPPPDAFGLVHPDDDCQAAQALASYADGIPPHAGHNNNHTQQAARAKAFGQEADDSCCRVVADRYPGRYDPDHQKTKIGHYYNHDDSQRRTSSHIDIDGRNGTDSRHGHITMHGDPDD

Sequence (247 aa):
MVLALVAEGISSADPAPSPSTAAGDGMVLIPAGPFLMGGDFDEERPRHRVVLDAFLMDRHEVTNEHYAAYLLATGAPASRLWNKSDRFHSGEKFPRHPAVGLSWFEAKAFCEWQGKRLPTEAEWEKAARGGREGFAFPWGDTPDHARANFEGQGTLPVGSYAPNEYGLFDMSGNVWEWVEDWFGPTYYERSPETNPIGPESGKERVLRGGSYVDGIGPNRVAHRHWYPPAAQYKWLGGRCARSAAGP

Mean predicted aligned error: 6.5 Å